Protein AF-A0A7L3WNB6-F1 (afdb_monomer)

InterPro domains:
  IPR000195 Rab-GAP-TBC domain [PF00566] (134-251)
  IPR000195 Rab-GAP-TBC domain [PS50086] (17-238)
  IPR000195 Rab-GAP-TBC domain [SM00164] (14-262)
  IPR035969 Rab-GAP-TBC domain superfamily [SSF47923] (11-90)
  IPR035969 Rab-GAP-TBC domain superfamily [SSF47923] (175-239)
  IPR042507 TBC1 domain family member 19 [PTHR16110] (1-270)

Foldseek 3Di:
DLVVLDLLVLLQVLQQHDDLVCLLSSLCSVLVHDPDPVLVVLLVVLVVCLVVDDDPLLVVQLVQCVVPQCPAPQQVVCSVLLSSQVSSLLQDLVLLVLVVVAPDHQDWDFDPPCPPPPVRTAGPSSNSDRDDRLNSLLLRLLVVNDVDSSSSNSSSSSCCSLALVQLPGDDPDCQHVVVLLVLLVVLCCVPPVVLCVQCVVQVQHLSVLLSVCLNSQNRVPDDSVVSSSSVSNCSSVVGSSSSSVVSNVLCVVLVVQSNPDRHNVSNNVSSD

Structure (mmCIF, N/CA/C/O backbone):
data_AF-A0A7L3WNB6-F1
#
_entry.id   AF-A0A7L3WNB6-F1
#
loop_
_atom_site.group_PDB
_atom_site.id
_atom_site.type_symbol
_atom_site.label_atom_id
_atom_site.label_alt_id
_atom_site.label_comp_id
_atom_site.label_asym_id
_atom_site.label_entity_id
_atom_site.label_seq_id
_atom_site.pdbx_PDB_ins_code
_atom_site.Cartn_x
_atom_site.Cartn_y
_atom_site.Cartn_z
_atom_site.occupancy
_atom_site.B_iso_or_equiv
_atom_site.auth_seq_id
_atom_site.auth_comp_id
_atom_site.auth_asym_id
_atom_site.auth_atom_id
_atom_site.pdbx_PDB_model_num
ATOM 1 N N . VAL A 1 1 ? -11.269 -25.429 3.568 1.00 83.38 1 VAL A N 1
ATOM 2 C CA . VAL A 1 1 ? -10.818 -24.028 3.795 1.00 83.38 1 VAL A CA 1
ATOM 3 C C . VAL A 1 1 ? -11.870 -23.191 4.519 1.00 83.38 1 VAL A C 1
ATOM 5 O O . VAL A 1 1 ? -11.864 -23.222 5.737 1.00 83.38 1 VAL A O 1
ATOM 8 N N . LEU A 1 2 ? -12.801 -22.495 3.841 1.00 85.50 2 LEU A N 1
ATOM 9 C CA . LEU A 1 2 ? -13.742 -21.579 4.522 1.00 85.50 2 LEU A CA 1
ATOM 10 C C . LEU A 1 2 ? -14.683 -22.297 5.506 1.00 85.50 2 LEU A C 1
ATOM 12 O O . LEU A 1 2 ? -14.874 -21.835 6.625 1.00 85.50 2 LEU A O 1
ATOM 16 N N . ALA A 1 3 ? -15.221 -23.457 5.118 1.00 84.25 3 ALA A N 1
ATOM 17 C CA . ALA A 1 3 ? -16.076 -24.264 5.996 1.00 84.25 3 ALA A CA 1
ATOM 18 C C . ALA A 1 3 ? -15.336 -24.795 7.240 1.00 84.25 3 ALA A C 1
ATOM 20 O O . ALA A 1 3 ? -15.950 -25.002 8.279 1.00 84.25 3 ALA A O 1
ATOM 21 N N . GLU A 1 4 ? -14.022 -24.990 7.135 1.00 87.25 4 GLU A N 1
ATOM 22 C CA . GLU A 1 4 ? -13.164 -25.509 8.209 1.00 87.25 4 GLU A CA 1
ATOM 23 C C . GLU A 1 4 ? -12.522 -24.384 9.037 1.00 87.25 4 GLU A C 1
ATOM 25 O O . GLU A 1 4 ? -11.823 -24.676 10.000 1.00 87.25 4 GLU A O 1
ATOM 30 N N . GLN A 1 5 ? -12.740 -23.112 8.666 1.00 90.06 5 GLN A N 1
ATOM 31 C CA . GLN A 1 5 ? -12.120 -21.933 9.290 1.00 90.06 5 GLN A CA 1
ATOM 32 C C . GLN A 1 5 ? -10.583 -22.028 9.382 1.00 90.06 5 GLN A C 1
ATOM 34 O O . GLN A 1 5 ? -9.958 -21.510 10.305 1.00 90.06 5 GLN A O 1
ATOM 39 N N . ASP A 1 6 ? -9.956 -22.681 8.401 1.00 93.44 6 ASP A N 1
ATOM 40 C CA . ASP A 1 6 ? -8.507 -22.880 8.376 1.00 93.44 6 ASP A CA 1
ATOM 41 C C . ASP A 1 6 ? -7.801 -21.705 7.678 1.00 93.44 6 ASP A C 1
ATOM 43 O O . ASP A 1 6 ? -7.732 -21.626 6.444 1.00 93.44 6 ASP A O 1
ATOM 47 N N . SER A 1 7 ? -7.271 -20.789 8.492 1.00 92.88 7 SER A N 1
ATOM 48 C CA . SER A 1 7 ? -6.529 -19.605 8.045 1.00 92.88 7 SER A CA 1
ATOM 49 C C . SER A 1 7 ? -5.225 -19.954 7.314 1.00 92.88 7 SER A C 1
ATOM 51 O O . SER A 1 7 ? -4.895 -19.335 6.298 1.00 92.88 7 SER A O 1
ATOM 53 N N . ALA A 1 8 ? -4.511 -21.001 7.742 1.00 93.25 8 ALA A N 1
ATOM 54 C CA . ALA A 1 8 ? -3.265 -21.414 7.099 1.00 93.25 8 ALA A CA 1
ATOM 55 C C . ALA A 1 8 ? -3.531 -22.005 5.707 1.00 93.25 8 ALA A C 1
ATOM 57 O O . ALA A 1 8 ? -2.842 -21.665 4.739 1.00 93.25 8 ALA A O 1
ATOM 58 N N . ALA A 1 9 ? -4.570 -22.834 5.577 1.00 93.88 9 ALA A N 1
ATOM 59 C CA . ALA A 1 9 ? -4.999 -23.349 4.281 1.00 93.88 9 ALA A CA 1
ATOM 60 C C . ALA A 1 9 ? -5.508 -22.228 3.361 1.00 93.88 9 ALA A C 1
ATOM 62 O O . ALA A 1 9 ? -5.208 -22.238 2.165 1.00 93.88 9 ALA A O 1
ATOM 63 N N . ALA A 1 10 ? -6.222 -21.233 3.902 1.00 94.56 10 ALA A N 1
ATOM 64 C CA . ALA A 1 10 ? -6.660 -20.062 3.141 1.00 94.56 10 ALA A CA 1
ATOM 65 C C . ALA A 1 10 ? -5.470 -19.267 2.594 1.00 94.56 10 ALA A C 1
ATOM 67 O O . ALA A 1 10 ? -5.452 -18.914 1.414 1.00 94.56 10 ALA A O 1
ATOM 68 N N . GLN A 1 11 ? -4.440 -19.063 3.416 1.00 95.69 11 GLN A N 1
ATOM 69 C CA . GLN A 1 11 ? -3.217 -18.387 3.004 1.00 95.69 11 GLN A CA 1
ATOM 70 C C . GLN A 1 11 ? -2.483 -19.146 1.886 1.00 95.69 11 GLN A C 1
ATOM 72 O O . GLN A 1 11 ? -2.034 -18.533 0.920 1.00 95.69 11 GLN A O 1
ATOM 77 N N . GLN A 1 12 ? -2.395 -20.478 1.958 1.00 95.25 12 GLN A N 1
ATOM 78 C CA . GLN A 1 12 ? -1.826 -21.272 0.860 1.00 95.25 12 GLN A CA 1
ATOM 79 C C . GLN A 1 12 ? -2.652 -21.154 -0.423 1.00 95.25 12 GLN A C 1
ATOM 81 O O . GLN A 1 12 ? -2.086 -21.015 -1.508 1.00 95.25 12 GLN A O 1
ATOM 86 N N . TYR A 1 13 ? -3.978 -21.177 -0.295 1.00 94.44 13 TYR A N 1
ATOM 87 C CA . TYR A 1 13 ? -4.902 -21.137 -1.422 1.00 94.44 13 TYR A CA 1
ATOM 88 C C . TYR A 1 13 ? -4.771 -19.844 -2.240 1.00 94.44 13 TYR A C 1
ATOM 90 O O . TYR A 1 13 ? -4.623 -19.900 -3.460 1.00 94.44 13 TYR A O 1
ATOM 98 N N . VAL A 1 14 ? -4.740 -18.676 -1.586 1.00 96.06 14 VAL A N 1
ATOM 99 C CA . VAL A 1 14 ? -4.727 -17.378 -2.292 1.00 96.06 14 VAL A CA 1
ATOM 100 C C . VAL A 1 14 ? -3.419 -17.079 -3.041 1.00 96.06 14 VAL A C 1
ATOM 102 O O . VAL A 1 14 ? -3.394 -16.180 -3.878 1.00 96.06 14 VAL A O 1
ATOM 105 N N . ARG A 1 15 ? -2.339 -17.851 -2.833 1.00 94.44 15 ARG A N 1
ATOM 106 C CA . ARG A 1 15 ? -1.058 -17.679 -3.560 1.00 94.44 15 ARG A CA 1
ATOM 107 C C . ARG A 1 15 ? -1.209 -17.774 -5.078 1.00 94.44 15 ARG A C 1
ATOM 109 O O . ARG A 1 15 ? -0.455 -17.136 -5.810 1.00 94.44 15 ARG A O 1
ATOM 116 N N . GLN A 1 16 ? -2.174 -18.562 -5.551 1.00 89.38 16 GLN A N 1
ATOM 117 C CA . GLN A 1 16 ? -2.457 -18.748 -6.978 1.00 89.38 16 GLN A CA 1
ATOM 118 C C . GLN A 1 16 ? -3.551 -17.795 -7.497 1.00 89.38 16 GLN A C 1
ATOM 120 O O . GLN A 1 16 ? -3.936 -17.872 -8.662 1.00 89.38 16 GLN A O 1
ATOM 125 N N . GLY A 1 17 ? -4.008 -16.860 -6.658 1.00 87.31 17 GLY A N 1
ATOM 126 C CA . GLY A 1 17 ? -5.220 -16.073 -6.866 1.00 87.31 17 GLY A CA 1
ATOM 127 C C . GLY A 1 17 ? -6.458 -16.795 -6.333 1.00 87.31 17 GLY A C 1
ATOM 128 O O . GLY A 1 17 ? -6.444 -18.004 -6.104 1.00 87.31 17 GLY A O 1
ATOM 129 N N . CYS A 1 18 ? -7.540 -16.048 -6.119 1.00 90.00 18 CYS A N 1
ATOM 130 C CA . CYS A 1 18 ? -8.812 -16.619 -5.677 1.00 90.00 18 CYS A CA 1
ATOM 131 C C . CYS A 1 18 ? -10.014 -16.134 -6.510 1.00 90.00 18 CYS A C 1
ATOM 133 O O . CYS A 1 18 ? -9.952 -15.072 -7.144 1.00 90.00 18 CYS A O 1
ATOM 135 N N . PRO A 1 19 ? -11.126 -16.894 -6.536 1.00 92.00 19 PRO A N 1
ATOM 136 C CA . PRO A 1 19 ? -12.359 -16.446 -7.175 1.00 92.00 19 PRO A CA 1
ATOM 137 C C . PRO A 1 19 ? -12.898 -15.165 -6.531 1.00 92.00 19 PRO A C 1
ATOM 139 O O . PRO A 1 19 ? -12.927 -15.048 -5.306 1.00 92.00 19 PRO A O 1
ATOM 142 N N . THR A 1 20 ? -13.408 -14.236 -7.345 1.00 91.00 20 THR A N 1
ATOM 143 C CA . THR A 1 20 ? -13.901 -12.932 -6.867 1.00 91.00 20 THR A CA 1
ATOM 144 C C . THR A 1 20 ? -14.963 -13.045 -5.782 1.00 91.00 20 THR A C 1
ATOM 146 O O . THR A 1 20 ? -14.888 -12.326 -4.792 1.00 91.00 20 THR A O 1
ATOM 149 N N . ALA A 1 21 ? -15.888 -13.999 -5.913 1.00 92.69 21 ALA A N 1
ATOM 150 C CA . ALA A 1 21 ? -16.955 -14.210 -4.938 1.00 92.69 21 ALA A CA 1
ATOM 151 C C . ALA A 1 21 ? -16.459 -14.666 -3.552 1.00 92.69 21 ALA A C 1
ATOM 153 O O . ALA A 1 21 ? -17.170 -14.483 -2.574 1.00 92.69 21 ALA A O 1
ATOM 154 N N . LEU A 1 22 ? -15.263 -15.259 -3.459 1.00 94.62 22 LEU A N 1
ATOM 155 C CA . LEU A 1 22 ? -14.715 -15.801 -2.208 1.00 94.62 22 LEU A CA 1
ATOM 156 C C . LEU A 1 22 ? -13.612 -14.924 -1.608 1.00 94.62 22 LEU A C 1
ATOM 158 O O . LEU A 1 22 ? -13.182 -15.166 -0.481 1.00 94.62 22 LEU A O 1
ATOM 162 N N . ARG A 1 23 ? -13.131 -13.922 -2.354 1.00 96.56 23 ARG A N 1
ATOM 163 C CA . ARG A 1 23 ? -11.965 -13.115 -1.977 1.00 96.56 23 ARG A CA 1
ATOM 164 C C . ARG A 1 23 ? -12.143 -12.435 -0.625 1.00 96.56 23 ARG A C 1
ATOM 166 O O . ARG A 1 23 ? -11.268 -12.555 0.227 1.00 96.56 23 ARG A O 1
ATOM 173 N N . ALA A 1 24 ? -13.274 -11.760 -0.430 1.00 96.69 24 ALA A N 1
ATOM 174 C CA . ALA A 1 24 ? -13.553 -11.018 0.796 1.00 96.69 24 ALA A CA 1
ATOM 175 C C . ALA A 1 24 ? -13.525 -11.924 2.043 1.00 96.69 24 ALA A C 1
ATOM 177 O O . ALA A 1 24 ? -12.962 -11.561 3.074 1.00 96.69 24 ALA A O 1
ATOM 178 N N . ASP A 1 25 ? -14.076 -13.133 1.942 1.00 96.25 25 ASP A N 1
ATOM 179 C CA . ASP A 1 25 ? -14.120 -14.064 3.071 1.00 96.25 25 ASP A CA 1
ATOM 180 C C . ASP A 1 25 ? -12.766 -14.731 3.327 1.00 96.25 25 ASP A C 1
ATOM 182 O O . ASP A 1 25 ? -12.364 -14.889 4.478 1.00 96.25 25 ASP A O 1
ATOM 186 N N . LEU A 1 26 ? -12.018 -15.065 2.269 1.00 97.00 26 LEU A N 1
ATOM 187 C CA . LEU A 1 26 ? -10.664 -15.610 2.399 1.00 97.00 26 LEU A CA 1
ATOM 188 C C . LEU A 1 26 ? -9.709 -14.599 3.038 1.00 97.00 26 LEU A C 1
ATOM 190 O O . LEU A 1 26 ? -8.931 -14.964 3.913 1.00 97.00 26 LEU A O 1
ATOM 194 N N . TRP A 1 27 ? -9.773 -13.332 2.630 1.00 97.56 27 TRP A N 1
ATOM 195 C CA . TRP A 1 27 ? -8.938 -12.277 3.203 1.00 97.56 27 TRP A CA 1
ATOM 196 C C . TRP A 1 27 ? -9.289 -12.017 4.663 1.00 97.56 27 TRP A C 1
ATOM 198 O O . TRP A 1 27 ? -8.383 -11.946 5.490 1.00 97.56 27 TRP A O 1
ATOM 208 N N . ALA A 1 28 ? -10.581 -11.936 4.994 1.00 97.25 28 ALA A N 1
ATOM 209 C CA . ALA A 1 28 ? -11.021 -11.819 6.380 1.00 97.25 28 ALA A CA 1
ATOM 210 C C . ALA A 1 28 ? -10.497 -12.989 7.232 1.00 97.25 28 ALA A C 1
ATOM 212 O O . ALA A 1 28 ? -9.932 -12.757 8.297 1.00 97.25 28 ALA A O 1
ATOM 213 N N . LEU A 1 29 ? -10.577 -14.224 6.725 1.00 96.81 29 LEU A N 1
ATOM 214 C CA . LEU A 1 29 ? -10.063 -15.410 7.413 1.00 96.81 29 LEU A CA 1
ATOM 215 C C . LEU A 1 29 ? -8.533 -15.375 7.606 1.00 96.81 29 LEU A C 1
ATOM 217 O O . LEU A 1 29 ? -8.046 -15.663 8.697 1.00 96.81 29 LEU A O 1
ATOM 221 N N . ILE A 1 30 ? -7.762 -14.983 6.585 1.00 97.44 30 ILE A N 1
ATOM 222 C CA . ILE A 1 30 ? -6.290 -14.851 6.676 1.00 97.44 30 ILE A CA 1
ATOM 223 C C . ILE A 1 30 ? -5.894 -13.759 7.679 1.00 97.44 30 ILE A C 1
ATOM 225 O O . ILE A 1 30 ? -4.922 -13.890 8.427 1.00 97.44 30 ILE A O 1
ATOM 229 N N . LEU A 1 31 ? -6.650 -12.664 7.702 1.00 96.81 31 LEU A N 1
ATOM 230 C CA . LEU A 1 31 ? -6.413 -11.543 8.602 1.00 96.81 31 LEU A CA 1
ATOM 231 C C . LEU A 1 31 ? -6.980 -11.779 10.010 1.00 96.81 31 LEU A C 1
ATOM 233 O O . LEU A 1 31 ? -6.734 -10.957 10.887 1.00 96.81 31 LEU A O 1
ATOM 237 N N . ASN A 1 32 ? -7.641 -12.915 10.262 1.00 95.31 32 ASN A N 1
ATOM 238 C CA . ASN A 1 32 ? -8.338 -13.227 11.516 1.00 95.31 32 ASN A CA 1
ATOM 239 C C . ASN A 1 32 ? -9.385 -12.169 11.895 1.00 95.31 32 ASN A C 1
ATOM 241 O O . ASN A 1 32 ? -9.538 -11.815 13.060 1.00 95.31 32 ASN A O 1
ATOM 245 N N . ILE A 1 33 ? -10.096 -11.656 10.895 1.00 94.50 33 ILE A N 1
ATOM 246 C CA . ILE A 1 33 ? -11.176 -10.695 11.070 1.00 94.50 33 ILE A CA 1
ATOM 247 C C . ILE A 1 33 ? -12.498 -11.442 11.044 1.00 94.50 33 ILE A C 1
ATOM 249 O O . ILE A 1 33 ? -12.871 -12.075 10.054 1.00 94.50 33 ILE A O 1
ATOM 253 N N . SER A 1 34 ? -13.237 -11.303 12.133 1.00 83.25 34 SER A N 1
ATOM 254 C CA . SER A 1 34 ? -14.619 -11.746 12.242 1.00 83.25 34 SER A CA 1
ATOM 255 C C . SER A 1 34 ? -15.486 -10.545 12.578 1.00 83.25 34 SER A C 1
ATOM 257 O O . SER A 1 34 ? -15.039 -9.646 13.270 1.00 83.25 34 SER A O 1
ATOM 259 N N . ASN A 1 35 ? -16.718 -10.498 12.077 1.00 80.75 35 ASN A N 1
ATOM 260 C CA . ASN A 1 35 ? -17.589 -9.338 12.269 1.00 80.75 35 ASN A CA 1
ATOM 261 C C . ASN A 1 35 ? -18.298 -9.418 13.635 1.00 80.75 35 ASN A C 1
ATOM 263 O O . ASN A 1 35 ? -19.523 -9.541 13.689 1.00 80.75 35 ASN A O 1
ATOM 267 N N . GLN A 1 36 ? -17.523 -9.462 14.724 1.00 91.25 36 GLN A N 1
ATOM 268 C CA . GLN A 1 36 ? -18.070 -9.637 16.069 1.00 91.25 36 GLN A CA 1
ATOM 269 C C . GLN A 1 36 ? -18.728 -8.345 16.569 1.00 91.25 36 GLN A C 1
ATOM 271 O O . GLN A 1 36 ? -18.361 -7.248 16.131 1.00 91.25 36 GLN A O 1
ATOM 276 N N . PRO A 1 37 ? -19.693 -8.438 17.502 1.00 93.69 37 PRO A N 1
ATOM 277 C CA . PRO A 1 37 ? -20.333 -7.262 18.085 1.00 93.69 37 PRO A CA 1
ATOM 278 C C . PRO A 1 37 ? -19.339 -6.285 18.726 1.00 93.69 37 PRO A C 1
ATOM 280 O O . PRO A 1 37 ? -19.529 -5.074 18.631 1.00 93.69 37 PRO A O 1
ATOM 283 N N . GLU A 1 38 ? -18.270 -6.791 19.345 1.00 94.12 38 GLU A N 1
ATOM 284 C CA . GLU A 1 38 ? -17.232 -5.978 19.982 1.00 94.12 38 GLU A CA 1
ATOM 285 C C . GLU A 1 38 ? -16.493 -5.101 18.966 1.00 94.12 38 GLU A C 1
ATOM 287 O O . GLU A 1 38 ? -16.267 -3.920 19.230 1.00 94.12 38 GLU A O 1
ATOM 292 N N . ASP A 1 39 ? -16.180 -5.639 17.785 1.00 92.69 39 ASP A N 1
ATOM 293 C CA . ASP A 1 39 ? -15.489 -4.898 16.727 1.00 92.69 39 ASP A CA 1
ATOM 294 C C . ASP A 1 39 ? -16.373 -3.788 16.139 1.00 92.69 39 ASP A C 1
ATOM 296 O O . ASP A 1 39 ? -15.896 -2.693 15.828 1.00 92.69 39 ASP A O 1
ATOM 300 N N . ILE A 1 40 ? -17.681 -4.045 16.025 1.00 95.69 40 ILE A N 1
ATOM 301 C CA . ILE A 1 40 ? -18.662 -3.045 15.583 1.00 95.69 40 ILE A CA 1
ATOM 302 C C . ILE A 1 40 ? -18.771 -1.923 16.619 1.00 95.69 40 ILE A C 1
ATOM 304 O O . ILE A 1 40 ? -18.712 -0.749 16.258 1.00 95.69 40 ILE A O 1
ATOM 308 N N . LEU A 1 41 ? -18.882 -2.266 17.906 1.00 96.94 41 LEU A N 1
ATOM 309 C CA . LEU A 1 41 ? -18.928 -1.282 18.992 1.00 96.94 41 LEU A CA 1
ATOM 310 C C . LEU A 1 41 ? -17.651 -0.440 19.049 1.00 96.94 41 LEU A C 1
ATOM 312 O O . LEU A 1 41 ? -17.722 0.776 19.231 1.00 96.94 41 LEU A O 1
ATOM 316 N N . TYR A 1 42 ? -16.493 -1.071 18.852 1.00 97.25 42 TYR A N 1
ATOM 317 C CA . TYR A 1 42 ? -15.214 -0.376 18.794 1.00 97.25 42 TYR A CA 1
ATOM 318 C C . TYR A 1 42 ? -15.163 0.623 17.630 1.00 97.25 42 TYR A C 1
ATOM 320 O O . TYR A 1 42 ? -14.788 1.783 17.816 1.00 97.25 42 TYR A O 1
ATOM 328 N N . TYR A 1 43 ? -15.612 0.214 16.440 1.00 97.81 43 TYR A N 1
ATOM 329 C CA . TYR A 1 43 ? -15.715 1.107 15.287 1.00 97.81 43 TYR A CA 1
ATOM 330 C C . TYR A 1 43 ? -16.667 2.290 15.542 1.00 97.81 43 TYR A C 1
ATOM 332 O O . TYR A 1 43 ? -16.317 3.437 15.257 1.00 97.81 43 TYR A O 1
ATOM 340 N N . GLU A 1 44 ? -17.840 2.049 16.134 1.00 98.00 44 GLU A N 1
ATOM 341 C CA . GLU A 1 44 ? -18.786 3.120 16.479 1.00 98.00 44 GLU A CA 1
ATOM 342 C C . GLU A 1 44 ? -18.206 4.097 17.515 1.00 98.00 44 GLU A C 1
ATOM 344 O O . GLU A 1 44 ? -18.424 5.308 17.421 1.00 98.00 44 GLU A O 1
ATOM 349 N N . GLN A 1 45 ? -17.390 3.615 18.458 1.00 98.19 45 GLN A N 1
ATOM 350 C CA . GLN A 1 45 ? -16.656 4.485 19.378 1.00 98.19 45 GLN A CA 1
ATOM 351 C C . GLN A 1 45 ? -15.658 5.386 18.632 1.00 98.19 45 GLN A C 1
ATOM 353 O O . GLN A 1 45 ? -15.608 6.591 18.893 1.00 98.19 45 GLN A O 1
ATOM 358 N N . LEU A 1 46 ? -14.888 4.843 17.681 1.00 98.25 46 LEU A N 1
ATOM 359 C CA . LEU A 1 46 ? -13.973 5.639 16.851 1.00 98.25 46 LEU A CA 1
ATOM 360 C C . LEU A 1 46 ? -14.730 6.700 16.050 1.00 98.25 46 LEU A C 1
ATOM 362 O O . LEU A 1 46 ? -14.322 7.861 16.026 1.00 98.25 46 LEU A O 1
ATOM 366 N N . LYS A 1 47 ? -15.864 6.330 15.457 1.00 98.06 47 LYS A N 1
ATOM 367 C CA . LYS A 1 47 ? -16.733 7.249 14.718 1.00 98.06 47 LYS A CA 1
ATOM 368 C C . LYS A 1 47 ? -17.284 8.361 15.612 1.00 98.06 47 LYS A C 1
ATOM 370 O O . LYS A 1 47 ? -17.249 9.528 15.226 1.00 98.06 47 LYS A O 1
ATOM 375 N N . SER A 1 48 ? -17.713 8.034 16.832 1.00 98.12 48 SER A N 1
ATOM 376 C CA . SER A 1 48 ? -18.100 9.038 17.830 1.00 98.12 48 SER A CA 1
ATOM 377 C C . SER A 1 48 ? -16.942 9.992 18.142 1.00 98.12 48 SER A C 1
ATOM 379 O O . SER A 1 48 ? -17.149 11.203 18.219 1.00 98.12 48 SER A O 1
ATOM 381 N N . ASN A 1 49 ? -15.712 9.482 18.259 1.00 97.38 49 ASN A N 1
ATOM 382 C CA . ASN A 1 49 ? -14.533 10.316 18.498 1.00 97.38 49 ASN A CA 1
ATOM 383 C C . ASN A 1 49 ? -14.232 11.259 17.326 1.00 97.38 49 ASN A C 1
ATOM 385 O O . ASN A 1 49 ? -13.844 12.398 17.576 1.00 97.38 49 ASN A O 1
ATOM 389 N N . VAL A 1 50 ? -14.429 10.816 16.078 1.00 97.62 50 VAL A N 1
ATOM 390 C CA . VAL A 1 50 ? -14.314 11.666 14.876 1.00 97.62 50 VAL A CA 1
ATOM 391 C C . VAL A 1 50 ? -15.308 12.826 14.937 1.00 97.62 50 VAL A C 1
ATOM 393 O O . VAL A 1 50 ? -14.927 13.965 14.695 1.00 97.62 50 VAL A O 1
ATOM 396 N N . ILE A 1 51 ? -16.566 12.557 15.298 1.00 96.75 51 ILE A N 1
ATOM 397 C CA . ILE A 1 51 ? -17.621 13.583 15.370 1.00 96.75 51 ILE A CA 1
ATOM 398 C C . ILE A 1 51 ? -17.349 14.588 16.498 1.00 96.75 51 ILE A C 1
ATOM 400 O O . ILE A 1 51 ? -17.614 15.778 16.351 1.00 96.75 51 ILE A O 1
ATOM 404 N N . GLN A 1 52 ? -16.842 14.111 17.636 1.00 96.12 52 GLN A N 1
ATOM 405 C CA . GLN A 1 52 ? -16.613 14.939 18.821 1.00 96.12 52 GLN A CA 1
ATOM 406 C C . GLN A 1 52 ? -15.320 15.763 18.753 1.00 96.12 52 GLN A C 1
ATOM 408 O O . GLN A 1 52 ? -15.242 16.811 19.395 1.00 96.12 52 GLN A O 1
ATOM 413 N N . HIS A 1 53 ? -14.310 15.299 18.011 1.00 93.38 53 HIS A N 1
ATOM 414 C CA . HIS A 1 53 ? -12.974 15.893 18.006 1.00 93.38 53 HIS A CA 1
ATOM 415 C C . HIS A 1 53 ? -12.457 16.115 16.581 1.00 93.38 53 HIS A C 1
ATOM 417 O O . HIS A 1 53 ? -12.061 15.171 15.887 1.00 93.38 53 HIS A O 1
ATOM 423 N N . ASP A 1 54 ? -12.381 17.389 16.200 1.00 92.75 54 ASP A N 1
ATOM 424 C CA . ASP A 1 54 ? -11.723 17.835 14.974 1.00 92.75 54 ASP A CA 1
ATOM 425 C C . ASP A 1 54 ? -10.197 17.823 15.154 1.00 92.75 54 ASP A C 1
ATOM 427 O O . ASP A 1 54 ? -9.658 18.370 16.126 1.00 92.75 54 ASP A O 1
ATOM 431 N N . LEU A 1 55 ? -9.492 17.172 14.230 1.00 94.19 55 LEU A N 1
ATOM 432 C CA . LEU A 1 55 ? -8.038 17.058 14.243 1.00 94.19 55 LEU A CA 1
ATOM 433 C C . LEU A 1 55 ? -7.463 17.648 12.953 1.00 94.19 55 LEU A C 1
ATOM 435 O O . LEU A 1 55 ? -7.968 17.405 11.865 1.00 94.19 55 LEU A O 1
ATOM 439 N N . LEU A 1 56 ? -6.308 18.322 13.034 1.00 93.12 56 LEU A N 1
ATOM 440 C CA . LEU A 1 56 ? -5.595 18.827 11.848 1.00 93.12 56 LEU A CA 1
ATOM 441 C C . LEU A 1 56 ? -5.365 17.743 10.776 1.00 93.12 56 LEU A C 1
ATOM 443 O O . LEU A 1 56 ? -5.401 18.033 9.580 1.00 93.12 56 LEU A O 1
ATOM 447 N N . VAL A 1 57 ? -5.149 16.493 11.198 1.00 95.88 57 VAL A N 1
ATOM 448 C CA . VAL A 1 57 ? -4.991 15.353 10.287 1.00 95.88 57 VAL A CA 1
ATOM 449 C C . VAL A 1 57 ? -6.215 15.117 9.393 1.00 95.88 57 VAL A C 1
ATOM 451 O O . VAL A 1 57 ? -6.056 14.635 8.274 1.00 95.88 57 VAL A O 1
ATOM 454 N N . ASP A 1 58 ? -7.412 15.520 9.814 1.00 97.50 58 ASP A N 1
ATOM 455 C CA . ASP A 1 58 ? -8.637 15.364 9.024 1.00 97.50 58 ASP A CA 1
ATOM 456 C C . ASP A 1 58 ? -8.561 16.184 7.748 1.00 97.50 58 ASP A C 1
ATOM 458 O O . ASP A 1 58 ? -8.857 15.684 6.669 1.00 97.50 58 ASP A O 1
ATOM 462 N N . SER A 1 59 ? -8.050 17.413 7.843 1.00 97.12 59 SER A N 1
ATOM 463 C CA . SER A 1 59 ? -7.813 18.267 6.677 1.00 97.12 59 SER A CA 1
ATOM 464 C C . SER A 1 59 ? -6.828 17.634 5.689 1.00 97.12 59 SER A C 1
ATOM 466 O O . SER A 1 59 ? -6.987 17.789 4.476 1.00 97.12 59 SER A O 1
ATOM 468 N N . LEU A 1 60 ? -5.826 16.897 6.183 1.00 97.31 60 LEU A N 1
ATOM 469 C CA . LEU A 1 60 ? -4.895 16.157 5.327 1.00 97.31 60 LEU A CA 1
ATOM 470 C C . LEU A 1 60 ? -5.590 14.977 4.639 1.00 97.31 60 LEU A C 1
ATOM 472 O O . LEU A 1 60 ? -5.380 14.779 3.446 1.00 97.31 60 LEU A O 1
ATOM 476 N N . ILE A 1 61 ? -6.445 14.244 5.357 1.00 98.06 61 ILE A N 1
ATOM 477 C CA . ILE A 1 61 ? -7.232 13.125 4.816 1.00 98.06 61 ILE A CA 1
ATOM 478 C C . ILE A 1 61 ? -8.231 13.623 3.764 1.00 98.06 61 ILE A C 1
ATOM 480 O O . ILE A 1 61 ? -8.258 13.089 2.657 1.00 98.06 61 ILE A O 1
ATOM 484 N N . TYR A 1 62 ? -9.002 14.675 4.062 1.00 97.62 62 TYR A N 1
ATOM 485 C CA . TYR A 1 62 ? -9.942 15.283 3.117 1.00 97.62 62 TYR A CA 1
ATOM 486 C C . TYR A 1 62 ? -9.241 15.695 1.827 1.00 97.62 62 TYR A C 1
ATOM 488 O O . TYR A 1 62 ? -9.693 15.351 0.732 1.00 97.62 62 TYR A O 1
ATOM 496 N N . LYS A 1 63 ? -8.103 16.385 1.958 1.00 97.12 63 LYS A N 1
ATOM 497 C CA . LYS A 1 63 ? -7.294 16.807 0.818 1.00 97.12 63 LYS A CA 1
ATOM 498 C C . LYS A 1 63 ? -6.738 15.617 0.039 1.00 97.12 63 LYS A C 1
ATOM 500 O O . LYS A 1 63 ? -6.747 15.663 -1.187 1.00 97.12 63 LYS A O 1
ATOM 505 N N . ASP A 1 64 ? -6.256 14.577 0.716 1.00 97.19 64 ASP A N 1
ATOM 506 C CA . ASP A 1 64 ? -5.711 13.397 0.046 1.00 97.19 64 ASP A CA 1
ATOM 507 C C . ASP A 1 64 ? -6.766 12.684 -0.800 1.00 97.19 64 ASP A C 1
ATOM 509 O O . ASP A 1 64 ? -6.549 12.492 -1.995 1.00 97.19 64 ASP A O 1
ATOM 513 N N . VAL A 1 65 ? -7.927 12.373 -0.214 1.00 97.06 65 VAL A N 1
ATOM 514 C CA . VAL A 1 65 ? -9.036 11.704 -0.914 1.00 97.06 65 VAL A CA 1
ATOM 515 C C . VAL A 1 65 ? -9.461 12.508 -2.142 1.00 97.06 65 VAL A C 1
ATOM 517 O O . VAL A 1 65 ? -9.537 11.957 -3.240 1.00 97.06 65 VAL A O 1
ATOM 520 N N . LYS A 1 66 ? -9.628 13.830 -1.991 1.00 95.31 66 LYS A N 1
ATOM 521 C CA . LYS A 1 66 ? -10.015 14.718 -3.097 1.00 95.31 66 LYS A CA 1
ATOM 522 C C . LYS A 1 66 ? -8.986 14.789 -4.219 1.00 95.31 66 LYS A C 1
ATOM 524 O O . LYS A 1 66 ? -9.362 14.966 -5.370 1.00 95.31 66 LYS A O 1
ATOM 529 N N . LEU A 1 67 ? -7.696 14.700 -3.899 1.00 93.56 67 LEU A N 1
ATOM 530 C CA . LEU A 1 67 ? -6.624 14.765 -4.895 1.00 93.56 67 LEU A CA 1
ATOM 531 C C . LEU A 1 67 ? -6.322 13.416 -5.551 1.00 93.56 67 LEU A C 1
ATOM 533 O O . LEU A 1 67 ? -5.611 13.397 -6.553 1.00 93.56 67 LEU A O 1
ATOM 537 N N . THR A 1 68 ? -6.810 12.314 -4.985 1.00 92.19 68 THR A N 1
ATOM 538 C CA . THR A 1 68 ? -6.480 10.957 -5.430 1.00 92.19 68 THR A CA 1
ATOM 539 C C . THR A 1 68 ? -7.739 10.208 -5.837 1.00 92.19 68 THR A C 1
ATOM 541 O O . THR A 1 68 ? -8.148 10.341 -6.983 1.00 92.19 68 THR A O 1
ATOM 544 N N . ALA A 1 69 ? -8.380 9.482 -4.924 1.00 83.94 69 ALA A N 1
ATOM 545 C CA . ALA A 1 69 ? -9.515 8.620 -5.229 1.00 83.94 69 ALA A CA 1
ATOM 546 C C . ALA A 1 69 ? -10.686 9.353 -5.906 1.00 83.94 69 ALA A C 1
ATOM 548 O O . ALA A 1 69 ? -11.265 8.807 -6.837 1.00 83.94 69 ALA A O 1
ATOM 549 N N . SER A 1 70 ? -11.003 10.594 -5.514 1.00 83.06 70 SER A N 1
ATOM 550 C CA . SER A 1 70 ? -12.075 11.370 -6.166 1.00 83.06 70 SER A CA 1
ATOM 551 C C . SER A 1 70 ? -11.750 11.778 -7.613 1.00 83.06 70 SER A C 1
ATOM 553 O O . SER A 1 70 ? -12.666 12.112 -8.358 1.00 83.06 70 SER A O 1
ATOM 555 N N . ASN A 1 71 ? -10.473 11.763 -8.009 1.00 78.25 71 ASN A N 1
ATOM 556 C CA . ASN A 1 71 ? -10.008 12.064 -9.370 1.00 78.25 71 ASN A CA 1
ATOM 557 C C . ASN A 1 71 ? -9.627 10.798 -10.157 1.00 78.25 71 ASN A C 1
ATOM 559 O O . ASN A 1 71 ? -9.039 10.910 -11.231 1.00 78.25 71 ASN A O 1
ATOM 563 N N . ASP A 1 72 ? -9.894 9.613 -9.609 1.00 89.12 72 ASP A N 1
ATOM 564 C CA . ASP A 1 72 ? -9.588 8.329 -10.233 1.00 89.12 72 ASP A CA 1
ATOM 565 C C . ASP A 1 72 ? -10.846 7.748 -10.890 1.00 89.12 72 ASP A C 1
ATOM 567 O O . ASP A 1 72 ? -11.920 7.723 -10.282 1.00 89.12 72 ASP A O 1
ATOM 571 N N . ASP A 1 73 ? -10.703 7.253 -12.121 1.00 83.81 73 ASP A N 1
ATOM 572 C CA . ASP A 1 73 ? -11.814 6.744 -12.935 1.00 83.81 73 ASP A CA 1
ATOM 573 C C . ASP A 1 73 ? -12.553 5.560 -12.286 1.00 83.81 73 ASP A C 1
ATOM 575 O O . ASP A 1 73 ? -13.735 5.341 -12.561 1.00 83.81 73 ASP A O 1
ATOM 579 N N . TYR A 1 74 ? -11.884 4.801 -11.411 1.00 85.75 74 TYR A N 1
ATOM 580 C CA . TYR A 1 74 ? -12.458 3.637 -10.737 1.00 85.75 74 TYR A CA 1
ATOM 581 C C . TYR A 1 74 ? -12.922 3.941 -9.313 1.00 85.75 74 TYR A C 1
ATOM 583 O O . TYR A 1 74 ? -13.891 3.339 -8.846 1.00 85.75 74 TYR A O 1
ATOM 591 N N . TYR A 1 75 ? -12.239 4.843 -8.602 1.00 91.31 75 TYR A N 1
ATOM 592 C CA . TYR A 1 75 ? -12.448 5.025 -7.161 1.00 91.31 75 TYR A CA 1
ATOM 593 C C . TYR A 1 75 ? -13.321 6.222 -6.771 1.00 91.31 75 TYR A C 1
ATOM 595 O O . TYR A 1 75 ? -13.678 6.329 -5.594 1.00 91.31 75 TYR A O 1
ATOM 603 N N . PHE A 1 76 ? -13.718 7.085 -7.714 1.00 90.06 76 PHE A N 1
ATOM 604 C CA . PHE A 1 76 ? -14.460 8.318 -7.406 1.00 90.06 76 PHE A CA 1
ATOM 605 C C . PHE A 1 76 ? -15.765 8.098 -6.620 1.00 90.06 76 PHE A C 1
ATOM 607 O O . PHE A 1 76 ? -16.205 8.977 -5.883 1.00 90.06 76 PHE A O 1
ATOM 614 N N . VAL A 1 77 ? -16.375 6.914 -6.738 1.00 93.56 77 VAL A N 1
ATOM 615 C CA . VAL A 1 77 ? -17.623 6.542 -6.049 1.00 93.56 77 VAL A CA 1
ATOM 616 C C . VAL A 1 77 ? -17.450 6.223 -4.559 1.00 93.56 77 VAL A C 1
ATOM 618 O O . VAL A 1 77 ? -18.442 6.139 -3.840 1.00 93.56 77 VAL A O 1
ATOM 621 N N . PHE A 1 78 ? -16.218 6.026 -4.076 1.00 96.19 78 PHE A N 1
ATOM 622 C CA . PHE A 1 78 ? -15.953 5.546 -2.712 1.00 96.19 78 PHE A CA 1
ATOM 623 C C . PHE A 1 78 ? -15.574 6.639 -1.718 1.00 96.19 78 PHE A C 1
ATOM 625 O O . PHE A 1 78 ? -15.160 6.326 -0.603 1.00 96.19 78 PHE A O 1
ATOM 632 N N . GLU A 1 79 ? -15.721 7.910 -2.083 1.00 95.81 79 GLU A N 1
ATOM 633 C CA . GLU A 1 79 ? -15.327 9.045 -1.244 1.00 95.81 79 GLU A CA 1
ATOM 634 C C . GLU A 1 79 ? -15.836 8.926 0.208 1.00 95.81 79 GLU A C 1
ATOM 636 O O . GLU A 1 79 ? -15.044 8.992 1.152 1.00 95.81 79 GLU A O 1
ATOM 641 N N . ASP A 1 80 ? -17.127 8.636 0.393 1.00 96.25 80 ASP A N 1
ATOM 642 C CA . ASP A 1 80 ? -17.735 8.503 1.722 1.00 96.25 80 ASP A CA 1
ATOM 643 C C . ASP A 1 80 ? -17.170 7.322 2.525 1.00 96.25 80 ASP A C 1
ATOM 645 O O . ASP A 1 80 ? -17.009 7.414 3.745 1.00 96.25 80 ASP A O 1
ATOM 649 N N . TYR A 1 81 ? -16.842 6.209 1.860 1.00 97.81 81 TYR A N 1
ATOM 650 C CA . TYR A 1 81 ? -16.218 5.048 2.502 1.00 97.81 81 TYR A CA 1
ATOM 651 C C . TYR A 1 81 ? -14.796 5.368 2.959 1.00 97.81 81 TYR A C 1
ATOM 653 O O . TYR A 1 81 ? -14.397 4.995 4.064 1.00 97.81 81 TYR A O 1
ATOM 661 N N . LEU A 1 82 ? -14.039 6.099 2.139 1.00 98.12 82 LEU A N 1
ATOM 662 C CA . LEU A 1 82 ? -12.677 6.506 2.469 1.00 98.12 82 LEU A CA 1
ATOM 663 C C . LEU A 1 82 ? -12.655 7.388 3.717 1.00 98.12 82 LEU A C 1
ATOM 665 O O . LEU A 1 82 ? -11.834 7.154 4.602 1.00 98.12 82 LEU A O 1
ATOM 669 N N . TYR A 1 83 ? -13.581 8.341 3.848 1.00 98.12 83 TYR A N 1
ATOM 670 C CA . TYR A 1 83 ? -13.688 9.154 5.063 1.00 98.12 83 TYR A CA 1
ATOM 671 C C . TYR A 1 83 ? -14.078 8.329 6.287 1.00 98.12 83 TYR A C 1
ATOM 673 O O . TYR A 1 83 ? -13.432 8.444 7.330 1.00 98.12 83 TYR A O 1
ATOM 681 N N . GLN A 1 84 ? -15.065 7.444 6.150 1.00 97.94 84 GLN A N 1
ATOM 682 C CA . GLN A 1 84 ? -15.519 6.566 7.233 1.00 97.94 84 GLN A CA 1
ATOM 683 C C . GLN A 1 84 ? -14.429 5.624 7.765 1.00 97.94 84 GLN A C 1
ATOM 685 O O . GLN A 1 84 ? -14.488 5.222 8.929 1.00 97.94 84 GLN A O 1
ATOM 690 N N . VAL A 1 85 ? -13.437 5.281 6.942 1.00 98.56 85 VAL A N 1
ATOM 691 C CA . VAL A 1 85 ? -12.310 4.420 7.325 1.00 98.56 85 VAL A CA 1
ATOM 692 C C . VAL A 1 85 ? -11.122 5.239 7.815 1.00 98.56 85 VAL A C 1
ATOM 694 O O . VAL A 1 85 ? -10.627 5.003 8.914 1.00 98.56 85 VAL A O 1
ATOM 697 N N . LEU A 1 86 ? -10.654 6.205 7.022 1.00 98.56 86 LEU A N 1
ATOM 698 C CA . LEU A 1 86 ? -9.398 6.917 7.274 1.00 98.56 86 LEU A CA 1
ATOM 699 C C . LEU A 1 86 ? -9.488 7.859 8.475 1.00 98.56 86 LEU A C 1
ATOM 701 O O . LEU A 1 86 ? -8.521 7.977 9.230 1.00 98.56 86 LEU A O 1
ATOM 705 N N . LEU A 1 87 ? -10.641 8.508 8.680 1.00 98.50 87 LEU A N 1
ATOM 706 C CA . LEU A 1 87 ? -10.844 9.355 9.853 1.00 98.50 87 LEU A CA 1
ATOM 707 C C . LEU A 1 87 ? -10.871 8.505 11.122 1.00 98.50 87 LEU A C 1
ATOM 709 O O . LEU A 1 87 ? -10.183 8.844 12.077 1.00 98.50 87 LEU A O 1
ATOM 713 N N . CYS A 1 88 ? -11.584 7.376 11.125 1.00 98.50 88 CYS A N 1
ATOM 714 C CA . CYS A 1 88 ? -11.585 6.446 12.258 1.00 98.50 88 CYS A CA 1
ATOM 715 C C . CYS A 1 88 ? -10.183 5.881 12.519 1.00 98.50 88 CYS A C 1
ATOM 717 O O . CYS A 1 88 ? -9.732 5.861 13.664 1.00 98.50 88 CYS A O 1
ATOM 719 N N . PHE A 1 89 ? -9.453 5.526 11.458 1.00 98.62 89 PHE A N 1
ATOM 720 C CA . PHE A 1 89 ? -8.080 5.038 11.547 1.00 98.62 89 PHE A CA 1
ATOM 721 C C . PHE A 1 89 ? -7.148 6.034 12.231 1.00 98.62 89 PHE A C 1
ATOM 723 O O . PHE A 1 89 ? -6.304 5.612 13.012 1.00 98.62 89 PHE A O 1
ATOM 730 N N . SER A 1 90 ? -7.304 7.344 12.003 1.00 98.19 90 SER A N 1
ATOM 731 C CA . SER A 1 90 ? -6.463 8.348 12.668 1.00 98.19 90 SER A CA 1
ATOM 732 C C . SER A 1 90 ? -6.692 8.440 14.182 1.00 98.19 90 SER A C 1
ATOM 734 O O . SER A 1 90 ? -5.799 8.899 14.896 1.00 98.19 90 SER A O 1
ATOM 736 N N . ARG A 1 91 ? -7.843 7.969 14.687 1.00 97.69 91 ARG A N 1
ATOM 737 C CA . ARG A 1 91 ? -8.196 7.954 16.121 1.00 97.69 91 ARG A CA 1
ATOM 738 C C . ARG A 1 91 ? -7.823 6.658 16.831 1.00 97.69 91 ARG A C 1
ATOM 740 O O . ARG A 1 91 ? -7.796 6.648 18.059 1.00 97.69 91 ARG A O 1
ATOM 747 N N . ASP A 1 92 ? -7.566 5.585 16.094 1.00 98.06 92 ASP A N 1
ATOM 748 C CA . ASP A 1 92 ? -7.346 4.265 16.674 1.00 98.06 92 ASP A CA 1
ATOM 749 C C . ASP A 1 92 ? -5.945 4.151 17.292 1.00 98.06 92 ASP A C 1
ATOM 751 O O . ASP A 1 92 ? -4.936 4.015 16.602 1.00 98.06 92 ASP A O 1
ATOM 755 N N . THR A 1 93 ? -5.887 4.174 18.622 1.00 97.00 93 THR A N 1
ATOM 756 C CA . THR A 1 93 ? -4.644 4.023 19.386 1.00 97.00 93 THR A CA 1
ATOM 757 C C . THR A 1 93 ? -4.107 2.592 19.406 1.00 97.00 93 THR A C 1
ATOM 759 O O . THR A 1 93 ? -2.922 2.418 19.681 1.00 97.00 93 THR A O 1
ATOM 762 N N . SER A 1 94 ? -4.910 1.568 19.087 1.00 96.19 94 SER A N 1
ATOM 763 C CA . SER A 1 94 ? -4.430 0.180 18.967 1.00 96.19 94 SER A CA 1
ATOM 764 C C . SER A 1 94 ? -3.417 0.033 17.831 1.00 96.19 94 SER A C 1
ATOM 766 O O . SER A 1 94 ? -2.473 -0.746 17.934 1.00 96.19 94 SER A O 1
ATOM 768 N N . VAL A 1 95 ? -3.517 0.882 16.801 1.00 97.44 95 VAL A N 1
ATOM 769 C CA . VAL A 1 95 ? -2.534 0.951 15.711 1.00 97.44 95 VAL A CA 1
ATOM 770 C C . VAL A 1 95 ? -1.130 1.239 16.240 1.00 97.44 95 VAL A C 1
ATOM 772 O O . VAL A 1 95 ? -0.170 0.772 15.637 1.00 97.44 95 VAL A O 1
ATOM 775 N N . LEU A 1 96 ? -0.964 1.935 17.372 1.00 96.44 96 LEU A N 1
ATOM 776 C CA . LEU A 1 96 ? 0.360 2.235 17.933 1.00 96.44 96 LEU A CA 1
ATOM 777 C C . LEU A 1 96 ? 1.188 0.976 18.230 1.00 96.44 96 LEU A C 1
ATOM 779 O O . LEU A 1 96 ? 2.417 1.045 18.221 1.00 96.44 96 LEU A O 1
ATOM 783 N N . GLU A 1 97 ? 0.542 -0.171 18.454 1.00 94.69 97 GLU A N 1
ATOM 784 C CA . GLU A 1 97 ? 1.218 -1.440 18.725 1.00 94.69 97 GLU A CA 1
ATOM 785 C C . GLU A 1 97 ? 2.190 -1.832 17.604 1.00 94.69 97 GLU A C 1
ATOM 787 O O . GLU A 1 97 ? 3.252 -2.390 17.888 1.00 94.69 97 GLU A O 1
ATOM 792 N N . HIS A 1 98 ? 1.919 -1.463 16.344 1.00 93.56 98 HIS A N 1
ATOM 793 C CA . HIS A 1 98 ? 2.814 -1.809 15.235 1.00 93.56 98 HIS A CA 1
ATOM 794 C C . HIS A 1 98 ? 4.203 -1.165 15.338 1.00 93.56 98 HIS A C 1
ATOM 796 O O . HIS A 1 98 ? 5.175 -1.678 14.779 1.00 93.56 98 HIS A O 1
ATOM 802 N N . PHE A 1 99 ? 4.333 -0.068 16.092 1.00 93.62 99 PHE A N 1
ATOM 803 C CA . PHE A 1 99 ? 5.628 0.561 16.332 1.00 93.62 99 PHE A CA 1
ATOM 804 C C . PHE A 1 99 ? 6.556 -0.293 17.203 1.00 93.62 99 PHE A C 1
ATOM 806 O O . PHE A 1 99 ? 7.766 -0.105 17.144 1.00 93.62 99 PHE A O 1
ATOM 813 N N . THR A 1 100 ? 6.033 -1.269 17.954 1.00 90.75 100 THR A N 1
ATOM 814 C CA . THR A 1 100 ? 6.856 -2.185 18.770 1.00 90.75 100 THR A CA 1
ATOM 815 C C . THR A 1 100 ? 7.776 -3.072 17.927 1.00 90.75 100 THR A C 1
ATOM 817 O O . THR A 1 100 ? 8.851 -3.456 18.384 1.00 90.75 100 THR A O 1
ATOM 820 N N . TYR A 1 101 ? 7.382 -3.361 16.684 1.00 86.88 101 TYR A N 1
ATOM 821 C CA . TYR A 1 101 ? 8.147 -4.145 15.710 1.00 86.88 101 TYR A CA 1
ATOM 822 C C . TYR A 1 101 ? 8.477 -3.348 14.434 1.00 86.88 101 TYR A C 1
ATOM 824 O O . TYR A 1 101 ? 8.877 -3.922 13.414 1.00 86.88 101 TYR A O 1
ATOM 832 N N . SER A 1 102 ? 8.322 -2.023 14.484 1.00 86.62 102 SER A N 1
ATOM 833 C CA . SER A 1 102 ? 8.767 -1.085 13.452 1.00 86.62 102 SER A CA 1
ATOM 834 C C . SER A 1 102 ? 10.093 -0.442 13.857 1.00 86.62 102 SER A C 1
ATOM 836 O O . SER A 1 102 ? 10.424 -0.339 15.033 1.00 86.62 102 SER A O 1
ATOM 838 N N . SER A 1 103 ? 10.858 0.033 12.876 1.00 86.06 103 SER A N 1
ATOM 839 C CA . SER A 1 103 ? 12.034 0.878 13.132 1.00 86.06 103 SER A CA 1
ATOM 840 C C . SER A 1 103 ? 11.673 2.359 13.311 1.00 86.06 103 SER A C 1
ATOM 842 O O . SER A 1 103 ? 12.534 3.158 13.672 1.00 86.06 103 SER A O 1
ATOM 844 N N . ALA A 1 104 ? 10.423 2.739 13.029 1.00 89.56 104 ALA A N 1
ATOM 845 C CA . ALA A 1 104 ? 9.926 4.097 13.212 1.00 89.56 104 ALA A CA 1
ATOM 846 C C . ALA A 1 104 ? 9.467 4.336 14.658 1.00 89.56 104 ALA A C 1
ATOM 848 O O . ALA A 1 104 ? 9.107 3.403 15.371 1.00 89.56 104 ALA A O 1
ATOM 849 N N . THR A 1 105 ? 9.426 5.600 15.070 1.00 90.06 105 THR A N 1
ATOM 850 C CA . THR A 1 105 ? 8.806 6.022 16.328 1.00 90.06 105 THR A CA 1
ATOM 851 C C . THR A 1 105 ? 7.550 6.842 16.040 1.00 90.06 105 THR A C 1
ATOM 853 O O . THR A 1 105 ? 7.553 7.652 15.107 1.00 90.06 105 THR A O 1
ATOM 856 N N . PRO A 1 106 ? 6.467 6.655 16.816 1.00 92.56 106 PRO A N 1
ATOM 857 C CA . PRO A 1 106 ? 5.255 7.429 16.620 1.00 92.56 106 PRO A CA 1
ATOM 858 C C . PRO A 1 106 ? 5.520 8.919 16.911 1.00 92.56 106 PRO A C 1
ATOM 860 O O . PRO A 1 106 ? 6.141 9.251 17.929 1.00 92.56 106 PRO A O 1
ATOM 863 N N . PRO A 1 107 ? 5.048 9.828 16.043 1.00 91.69 107 PRO A N 1
ATOM 864 C CA . PRO A 1 107 ? 5.170 11.262 16.236 1.00 91.69 107 PRO A CA 1
ATOM 865 C C . PRO A 1 107 ? 4.415 11.707 17.487 1.00 91.69 107 PRO A C 1
ATOM 867 O O . PRO A 1 107 ? 3.329 11.214 17.804 1.00 91.69 107 PRO A O 1
ATOM 870 N N . LYS A 1 108 ? 4.999 12.677 18.192 1.00 91.31 108 LYS A N 1
ATOM 871 C CA . LYS A 1 108 ? 4.404 13.308 19.368 1.00 91.31 108 LYS A CA 1
ATOM 872 C C . LYS A 1 108 ? 4.066 14.766 19.076 1.00 91.31 108 LYS A C 1
ATOM 874 O O . LYS A 1 108 ? 4.798 15.455 18.369 1.00 91.31 108 LYS A O 1
ATOM 879 N N . SER A 1 109 ? 2.979 15.236 19.666 1.00 88.75 109 SER A N 1
ATOM 880 C CA . SER A 1 109 ? 2.616 16.646 19.771 1.00 88.75 109 SER A CA 1
ATOM 881 C C . SER A 1 109 ? 2.517 17.030 21.244 1.00 88.75 109 SER A C 1
ATOM 883 O O . SER A 1 109 ? 2.400 16.170 22.113 1.00 88.75 109 SER A O 1
ATOM 885 N N . TYR A 1 110 ? 2.568 18.323 21.536 1.00 86.12 110 TYR A N 1
ATOM 886 C CA . TYR A 1 110 ? 2.470 18.835 22.898 1.00 86.12 110 TYR A CA 1
ATOM 887 C C . TYR A 1 110 ? 1.116 19.499 23.104 1.00 86.12 110 TYR A C 1
ATOM 889 O O . TYR A 1 110 ? 0.616 20.215 22.230 1.00 86.12 110 TYR A O 1
ATOM 897 N N . ILE A 1 111 ? 0.541 19.308 24.289 1.00 82.94 111 ILE A N 1
ATOM 898 C CA . ILE A 1 111 ? -0.670 20.029 24.690 1.00 82.94 111 ILE A CA 1
ATOM 899 C C . ILE A 1 111 ? -0.403 21.543 24.615 1.00 82.94 111 ILE A C 1
ATOM 901 O O . ILE A 1 111 ? 0.692 22.029 24.919 1.00 82.94 111 ILE A O 1
ATOM 905 N N . ARG A 1 112 ? -1.411 22.305 24.171 1.00 77.62 112 ARG A N 1
ATOM 906 C CA . ARG A 1 112 ? -1.301 23.745 23.901 1.00 77.62 112 ARG A CA 1
ATOM 907 C C . ARG A 1 112 ? -0.660 24.494 25.078 1.00 77.62 112 ARG A C 1
ATOM 909 O O . ARG A 1 112 ? -1.153 24.447 26.200 1.00 77.62 112 ARG A O 1
ATOM 916 N N . GLY A 1 113 ? 0.426 25.218 24.797 1.00 77.38 113 GLY A N 1
ATOM 917 C CA . GLY A 1 113 ? 1.161 26.009 25.794 1.00 77.38 113 GLY A CA 1
ATOM 918 C C . GLY A 1 113 ? 2.174 25.225 26.640 1.00 77.38 113 GLY A C 1
ATOM 919 O O . GLY A 1 113 ? 2.743 25.801 27.562 1.00 77.38 113 GLY A O 1
ATOM 920 N N . LYS A 1 114 ? 2.417 23.941 26.337 1.00 83.25 114 LYS A N 1
ATOM 921 C CA . LYS A 1 114 ? 3.364 23.055 27.046 1.00 83.25 114 LYS A CA 1
ATOM 922 C C . LYS A 1 114 ? 4.483 22.520 26.140 1.00 83.25 114 LYS A C 1
ATOM 924 O O . LYS A 1 114 ? 4.995 21.424 26.351 1.00 83.25 114 LYS A O 1
ATOM 929 N N . LEU A 1 115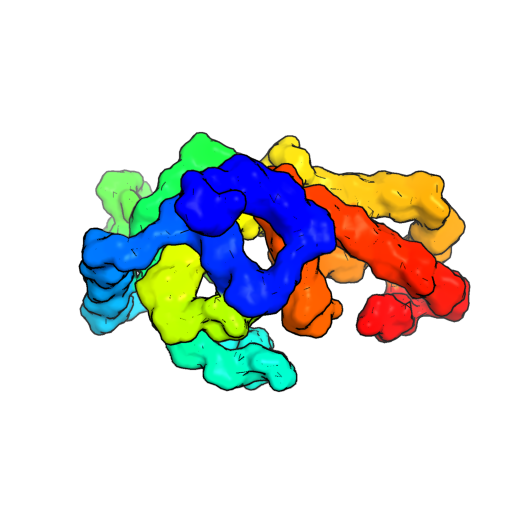 ? 4.846 23.281 25.104 1.00 81.44 115 LEU A N 1
ATOM 930 C CA . LEU A 1 115 ? 5.871 22.890 24.134 1.00 81.44 115 LEU A CA 1
ATOM 931 C C . LEU A 1 115 ? 7.211 22.605 24.835 1.00 81.44 115 LEU A C 1
ATOM 933 O O . LEU A 1 115 ? 7.696 23.439 25.596 1.00 81.44 115 LEU A O 1
ATOM 937 N N . GLY A 1 116 ? 7.802 21.439 24.560 1.00 78.25 116 GLY A N 1
ATOM 938 C CA . GLY A 1 116 ? 9.096 21.026 25.116 1.00 78.25 116 GLY A CA 1
ATOM 939 C C . GLY A 1 116 ? 9.034 20.409 26.518 1.00 78.25 116 GLY A C 1
ATOM 940 O O . GLY A 1 116 ? 10.070 20.023 27.051 1.00 78.25 116 GLY A O 1
ATOM 941 N N . MET A 1 117 ? 7.844 20.284 27.115 1.00 84.44 117 MET A N 1
ATOM 942 C CA . MET A 1 117 ? 7.655 19.563 28.375 1.00 84.44 117 MET A CA 1
ATOM 943 C C . MET A 1 117 ? 7.237 18.118 28.079 1.00 84.44 117 MET A C 1
ATOM 945 O O . MET A 1 117 ? 6.079 17.875 27.745 1.00 84.44 117 MET A O 1
ATOM 949 N N . GLU A 1 118 ? 8.163 17.161 28.198 1.00 83.12 118 GLU A N 1
ATOM 950 C CA . GLU A 1 118 ? 7.934 15.741 27.852 1.00 83.12 118 GLU A CA 1
ATOM 951 C C . GLU A 1 118 ? 6.729 15.109 28.568 1.00 83.12 118 GLU A C 1
ATOM 953 O O . GLU A 1 118 ? 6.038 14.279 27.986 1.00 83.12 118 GLU A O 1
ATOM 958 N N . GLU A 1 119 ? 6.411 15.551 29.788 1.00 84.62 119 GLU A N 1
ATOM 959 C CA . GLU A 1 119 ? 5.229 15.107 30.548 1.00 84.62 119 GLU A CA 1
ATOM 960 C C . GLU A 1 119 ? 3.892 15.425 29.852 1.00 84.62 119 GLU A C 1
ATOM 962 O O . GLU A 1 119 ? 2.871 14.814 30.154 1.00 84.62 119 GLU A O 1
ATOM 967 N N . TYR A 1 120 ? 3.891 16.377 28.914 1.00 83.19 120 TYR A N 1
ATOM 968 C CA . TYR A 1 120 ? 2.717 16.812 28.152 1.00 83.19 120 TYR A CA 1
ATOM 969 C C . TYR A 1 120 ? 2.792 16.409 26.674 1.00 83.19 120 TYR A C 1
ATOM 971 O O . TYR A 1 120 ? 2.011 16.916 25.858 1.00 83.19 120 TYR A O 1
ATOM 979 N N . ALA A 1 121 ? 3.737 15.536 26.315 1.00 86.50 121 ALA A N 1
ATOM 980 C CA . ALA A 1 121 ? 3.849 14.989 24.976 1.00 86.50 121 ALA A CA 1
ATOM 981 C C . ALA A 1 121 ? 2.850 13.834 24.794 1.00 86.50 121 ALA A C 1
ATOM 983 O O . ALA A 1 121 ? 2.859 12.857 25.540 1.00 86.50 121 ALA A O 1
ATOM 984 N N . VAL A 1 122 ? 2.003 13.935 23.776 1.00 90.38 122 VAL A N 1
ATOM 985 C CA . VAL A 1 122 ? 0.997 12.932 23.403 1.00 90.38 122 VAL A CA 1
ATOM 986 C C . VAL A 1 122 ? 1.243 12.467 21.975 1.00 90.38 122 VAL A C 1
ATOM 988 O O . VAL A 1 122 ? 1.708 13.248 21.146 1.00 90.38 122 VAL A O 1
ATOM 991 N N . PHE A 1 123 ? 0.940 11.209 21.654 1.00 94.00 123 PHE A N 1
ATOM 992 C CA . PHE A 1 123 ? 1.039 10.745 20.269 1.00 94.00 123 PHE A CA 1
ATOM 993 C C . PHE A 1 123 ? 0.034 11.480 19.382 1.00 94.00 123 PHE A C 1
ATOM 995 O O . PHE A 1 123 ? -1.120 11.681 19.766 1.00 94.00 123 PHE A O 1
ATOM 1002 N N . TYR A 1 124 ? 0.499 11.930 18.216 1.00 94.06 124 TYR A N 1
ATOM 1003 C CA . TYR A 1 124 ? -0.322 12.698 17.291 1.00 94.06 124 TYR A CA 1
ATOM 1004 C C . TYR A 1 124 ? 0.003 12.379 15.823 1.00 94.06 124 TYR A C 1
ATOM 1006 O O . TYR A 1 124 ? 1.129 12.646 15.399 1.00 94.06 124 TYR A O 1
ATOM 1014 N N . PRO A 1 125 ? -0.970 11.912 15.016 1.00 96.00 125 PRO A N 1
ATOM 1015 C CA . PRO A 1 125 ? -2.356 11.605 15.398 1.00 96.00 125 PRO A CA 1
ATOM 1016 C C . PRO A 1 125 ? -2.439 10.482 16.449 1.00 96.00 125 PRO A C 1
ATOM 1018 O O . PRO A 1 125 ? -1.418 9.847 16.713 1.00 96.00 125 PRO A O 1
ATOM 1021 N N . PRO A 1 126 ? -3.607 10.228 17.071 1.00 96.56 126 PRO A N 1
ATOM 1022 C CA . PRO A 1 126 ? -3.748 9.174 18.082 1.00 96.56 126 PRO A CA 1
ATOM 1023 C C . PRO A 1 126 ? -3.196 7.799 17.668 1.00 96.56 126 PRO A C 1
ATOM 1025 O O . PRO A 1 126 ? -2.646 7.087 18.503 1.00 96.56 126 PRO A O 1
ATOM 1028 N N . ASN A 1 127 ? -3.274 7.451 16.382 1.00 96.75 127 ASN A N 1
ATOM 1029 C CA . ASN A 1 127 ? -2.721 6.211 15.826 1.00 96.75 127 ASN A CA 1
ATOM 1030 C C . ASN A 1 127 ? -1.204 6.242 15.524 1.00 96.75 127 ASN A C 1
ATOM 1032 O O . ASN A 1 127 ? -0.627 5.232 15.126 1.00 96.75 127 ASN A O 1
ATOM 1036 N N . GLY A 1 128 ? -0.556 7.403 15.653 1.00 95.62 128 GLY A N 1
ATOM 1037 C CA . GLY A 1 128 ? 0.856 7.623 15.336 1.00 95.62 128 GLY A CA 1
ATOM 1038 C C . GLY A 1 128 ? 1.197 7.656 13.840 1.00 95.62 128 GLY A C 1
ATOM 1039 O O . GLY A 1 128 ? 2.372 7.614 13.488 1.00 95.62 128 GLY A O 1
ATOM 1040 N N . VAL A 1 129 ? 0.219 7.735 12.936 1.00 96.06 129 VAL A N 1
ATOM 1041 C CA . VAL A 1 129 ? 0.444 7.713 11.481 1.00 96.06 129 VAL A CA 1
ATOM 1042 C C . VAL A 1 129 ? 0.048 9.047 10.863 1.00 96.06 129 VAL A C 1
ATOM 1044 O O . VAL A 1 129 ? -1.124 9.416 10.850 1.00 96.06 129 VAL A O 1
ATOM 1047 N N . ILE A 1 130 ? 1.021 9.759 10.293 1.00 94.81 130 ILE A N 1
ATOM 1048 C CA . ILE A 1 130 ? 0.757 10.977 9.520 1.00 94.81 130 ILE A CA 1
ATOM 1049 C C . ILE A 1 130 ? 0.400 10.567 8.082 1.00 94.81 130 ILE A C 1
ATOM 1051 O O . ILE A 1 130 ? 1.239 9.965 7.408 1.00 94.81 130 ILE A O 1
ATOM 1055 N N . PRO A 1 131 ? -0.809 10.883 7.586 1.00 94.31 131 PRO A N 1
ATOM 1056 C CA . PRO A 1 131 ? -1.196 10.574 6.219 1.00 94.31 131 PRO A CA 1
ATOM 1057 C C . PRO A 1 131 ? -0.341 11.372 5.233 1.00 94.31 131 PRO A C 1
ATOM 1059 O O . PRO A 1 131 ? -0.005 12.538 5.451 1.00 94.31 131 PRO A O 1
ATOM 1062 N N . PHE A 1 132 ? -0.019 10.732 4.118 1.00 93.81 132 PHE A N 1
ATOM 1063 C CA . PHE A 1 132 ? 0.737 11.304 3.012 1.00 93.81 132 PHE A CA 1
ATOM 1064 C C . PHE A 1 132 ? -0.081 11.249 1.722 1.00 93.81 132 PHE A C 1
ATOM 1066 O O . PHE A 1 132 ? -1.144 10.638 1.662 1.00 93.81 132 PHE A O 1
ATOM 1073 N N . HIS A 1 133 ? 0.422 11.883 0.665 1.00 94.62 133 HIS A N 1
ATOM 1074 C CA . HIS A 1 133 ? -0.275 11.896 -0.614 1.00 94.62 133 HIS A CA 1
ATOM 1075 C C . HIS A 1 133 ? -0.360 10.491 -1.247 1.00 94.62 133 HIS A C 1
ATOM 1077 O O . HIS A 1 133 ? 0.653 9.909 -1.649 1.00 94.62 133 HIS A O 1
ATOM 1083 N N . GLY A 1 134 ? -1.575 9.977 -1.413 1.00 94.12 134 GLY A N 1
ATOM 1084 C CA . GLY A 1 134 ? -1.880 8.619 -1.854 1.00 94.12 134 GLY A CA 1
ATOM 1085 C C . GLY A 1 13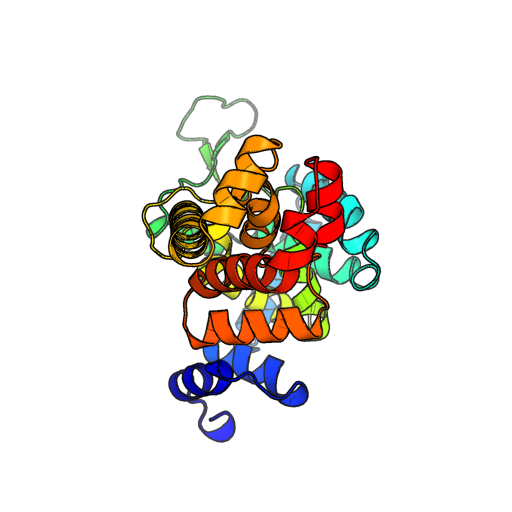4 ? -2.208 7.649 -0.728 1.00 94.12 134 GLY A C 1
ATOM 1086 O O . GLY A 1 134 ? -2.329 6.463 -1.011 1.00 94.12 134 GLY A O 1
ATOM 1087 N N . PHE A 1 135 ? -2.337 8.104 0.520 1.00 96.69 135 PHE A N 1
ATOM 1088 C CA . PHE A 1 135 ? -2.645 7.226 1.650 1.00 96.69 135 PHE A CA 1
ATOM 1089 C C . PHE A 1 135 ? -4.008 6.537 1.493 1.00 96.69 135 PHE A C 1
ATOM 1091 O O . PHE A 1 135 ? -4.144 5.340 1.743 1.00 96.69 135 PHE A O 1
ATOM 1098 N N . SER A 1 136 ? -5.001 7.268 0.988 1.00 96.75 136 SER A N 1
ATOM 1099 C CA . SER A 1 136 ? -6.335 6.735 0.686 1.00 96.75 136 SER A CA 1
ATOM 1100 C C . SER A 1 136 ? -6.341 5.620 -0.367 1.00 96.75 136 SER A C 1
ATOM 1102 O O . SER A 1 136 ? -7.239 4.776 -0.360 1.00 96.75 136 SER A O 1
ATOM 1104 N N . MET A 1 137 ? -5.302 5.529 -1.206 1.00 96.31 137 MET A N 1
ATOM 1105 C CA . MET A 1 137 ? -5.179 4.484 -2.229 1.00 96.31 137 MET A CA 1
ATOM 1106 C C . MET A 1 137 ? -4.964 3.085 -1.635 1.00 96.31 137 MET A C 1
ATOM 1108 O O . MET A 1 137 ? -5.182 2.098 -2.334 1.00 96.31 137 MET A O 1
ATOM 1112 N N . TYR A 1 138 ? -4.588 2.960 -0.359 1.00 97.50 138 TYR A N 1
ATOM 1113 C CA . TYR A 1 138 ? -4.576 1.657 0.319 1.00 97.50 138 TYR A CA 1
ATOM 1114 C C . TYR A 1 138 ? -5.976 1.155 0.687 1.00 97.50 138 TYR A C 1
ATOM 1116 O O . TYR A 1 138 ? -6.165 -0.048 0.852 1.00 97.50 138 TYR A O 1
ATOM 1124 N N . VAL A 1 139 ? -6.952 2.058 0.826 1.00 98.12 139 VAL A N 1
ATOM 1125 C CA . VAL A 1 139 ? -8.333 1.713 1.192 1.00 98.12 139 VAL A CA 1
ATOM 1126 C C . VAL A 1 139 ? -9.204 1.559 -0.047 1.00 98.12 139 VAL A C 1
ATOM 1128 O O . VAL A 1 139 ? -10.006 0.635 -0.102 1.00 98.12 139 VAL A O 1
ATOM 1131 N N . ALA A 1 140 ? -9.033 2.420 -1.053 1.00 97.12 140 ALA A N 1
ATOM 1132 C CA . ALA A 1 140 ? -9.938 2.492 -2.202 1.00 97.12 140 ALA A CA 1
ATOM 1133 C C . ALA A 1 140 ? -10.208 1.139 -2.903 1.00 97.12 140 ALA A C 1
ATOM 1135 O O . ALA A 1 140 ? -11.374 0.830 -3.149 1.00 97.12 140 ALA A O 1
ATOM 1136 N N . PRO A 1 141 ? -9.208 0.263 -3.138 1.00 96.69 141 PRO A N 1
ATOM 1137 C CA . PRO A 1 141 ? -9.461 -1.053 -3.729 1.00 96.69 141 PRO A CA 1
ATOM 1138 C C . PRO A 1 141 ? -10.281 -1.985 -2.827 1.00 96.69 141 PRO A C 1
ATOM 1140 O O . PRO A 1 141 ? -11.012 -2.841 -3.323 1.00 96.69 141 PRO A O 1
ATOM 1143 N N . LEU A 1 142 ? -10.181 -1.830 -1.502 1.00 97.62 142 LEU A N 1
ATOM 1144 C CA . LEU A 1 142 ? -10.926 -2.638 -0.532 1.00 97.62 142 LEU A CA 1
ATOM 1145 C C . LEU A 1 142 ? -12.424 -2.316 -0.550 1.00 97.62 142 LEU A C 1
ATOM 1147 O O . LEU A 1 142 ? -13.228 -3.185 -0.213 1.00 97.62 142 LEU A O 1
ATOM 1151 N N . CYS A 1 143 ? -12.813 -1.112 -0.979 1.00 97.25 143 CYS A N 1
ATOM 1152 C CA . CYS A 1 143 ? -14.216 -0.706 -1.087 1.00 97.25 143 CYS A CA 1
ATOM 1153 C C . CYS A 1 143 ? -15.005 -1.549 -2.103 1.00 97.25 143 CYS A C 1
ATOM 1155 O O . CYS A 1 143 ? -16.213 -1.697 -1.958 1.00 97.25 143 CYS A O 1
ATOM 1157 N N . PHE A 1 144 ? -14.333 -2.174 -3.077 1.00 95.94 144 PHE A N 1
ATOM 1158 C CA . PHE A 1 144 ? -14.961 -3.145 -3.983 1.00 95.94 144 PHE A CA 1
ATOM 1159 C C . PHE A 1 144 ? -15.276 -4.495 -3.320 1.00 95.94 144 PHE A C 1
ATOM 1161 O O . PHE A 1 144 ? -16.060 -5.276 -3.857 1.00 95.94 144 PHE A O 1
ATOM 1168 N N . LEU A 1 145 ? -14.637 -4.802 -2.188 1.00 96.56 145 LEU A N 1
ATOM 1169 C CA . LEU A 1 145 ? -14.787 -6.077 -1.484 1.00 96.56 145 LEU A CA 1
ATOM 1170 C C . LEU A 1 145 ? -15.697 -5.972 -0.259 1.00 96.56 145 LEU A C 1
ATOM 1172 O O . LEU A 1 145 ? -16.409 -6.927 0.054 1.00 96.56 145 LEU A O 1
ATOM 1176 N N . TYR A 1 146 ? -15.667 -4.838 0.445 1.00 96.88 146 TYR A N 1
ATOM 1177 C CA . TYR A 1 146 ? -16.351 -4.669 1.724 1.00 96.88 146 TYR A CA 1
ATOM 1178 C C . TYR A 1 146 ? -17.221 -3.416 1.720 1.00 96.88 146 TYR A C 1
ATOM 1180 O O . TYR A 1 146 ? -16.718 -2.296 1.687 1.00 96.88 146 TYR A O 1
ATOM 1188 N N . HIS A 1 147 ? -18.531 -3.635 1.816 1.00 95.06 147 HIS A N 1
ATOM 1189 C CA . HIS A 1 147 ? -19.553 -2.583 1.823 1.00 95.06 147 HIS A CA 1
ATOM 1190 C C . HIS A 1 147 ? -19.992 -2.182 3.240 1.00 95.06 147 HIS A C 1
ATOM 1192 O O . HIS A 1 147 ? -20.683 -1.190 3.414 1.00 95.06 147 HIS A O 1
ATOM 1198 N N . GLU A 1 148 ? -19.585 -2.938 4.262 1.00 95.69 148 GLU A N 1
ATOM 1199 C CA . GLU A 1 148 ? -19.833 -2.595 5.664 1.00 95.69 148 GLU A CA 1
ATOM 1200 C C . GLU A 1 148 ? -18.636 -1.797 6.205 1.00 95.69 148 GLU A C 1
ATOM 1202 O O . GLU A 1 148 ? -17.536 -2.361 6.275 1.00 95.69 148 GLU A O 1
ATOM 1207 N N . PRO A 1 149 ? -18.799 -0.517 6.603 1.00 96.56 149 PRO A N 1
ATOM 1208 C CA . PRO A 1 149 ? -17.685 0.338 7.021 1.00 96.56 149 PRO A CA 1
ATOM 1209 C C . PRO A 1 149 ? -16.861 -0.233 8.178 1.00 96.56 149 PRO A C 1
ATOM 1211 O O . PRO A 1 149 ? -15.637 -0.127 8.161 1.00 96.56 149 PRO A O 1
ATOM 1214 N 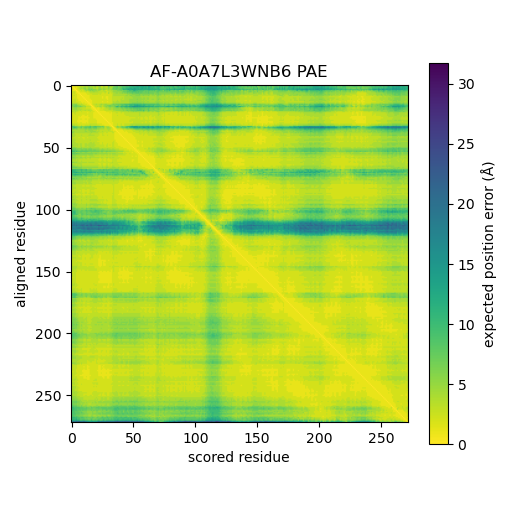N . SER A 1 150 ? -17.503 -0.896 9.144 1.00 96.81 150 SER A N 1
ATOM 1215 C CA . SER A 1 150 ? -16.819 -1.532 10.276 1.00 96.81 150 SER A CA 1
ATOM 1216 C C . SER A 1 150 ? -15.907 -2.680 9.833 1.00 96.81 150 SER A C 1
ATOM 1218 O O . SER A 1 150 ? -14.771 -2.780 10.298 1.00 96.81 150 SER A O 1
ATOM 1220 N N . LYS A 1 151 ? -16.361 -3.527 8.900 1.00 97.50 151 LYS A N 1
ATOM 1221 C CA . LYS A 1 151 ? -15.565 -4.635 8.350 1.00 97.50 151 LYS A CA 1
ATOM 1222 C C . LYS A 1 151 ? -14.460 -4.112 7.434 1.00 97.50 151 LYS A C 1
ATOM 1224 O O . LYS A 1 151 ? -13.320 -4.553 7.543 1.00 97.50 151 LYS A O 1
ATOM 1229 N N . LEU A 1 152 ? -14.775 -3.144 6.571 1.00 98.31 152 LEU A N 1
ATOM 1230 C CA . LEU A 1 152 ? -13.800 -2.470 5.711 1.00 98.31 152 LEU A CA 1
ATOM 1231 C C . LEU A 1 152 ? -12.672 -1.842 6.542 1.00 98.31 152 LEU A C 1
ATOM 1233 O O . LEU A 1 152 ? -11.495 -2.014 6.222 1.00 98.31 152 LEU A O 1
ATOM 1237 N N . TYR A 1 153 ? -13.035 -1.168 7.635 1.00 98.44 153 TYR A N 1
ATOM 1238 C CA . TYR A 1 153 ? -12.100 -0.589 8.590 1.00 98.44 153 TYR A CA 1
ATOM 1239 C C . TYR A 1 153 ? -11.153 -1.637 9.182 1.00 98.44 153 TYR A C 1
ATOM 1241 O O . TYR A 1 153 ? -9.936 -1.456 9.134 1.00 98.44 153 TYR A O 1
ATOM 1249 N N . GLN A 1 154 ? -11.694 -2.745 9.693 1.00 98.00 154 GLN A N 1
ATOM 1250 C CA . GLN A 1 154 ? -10.892 -3.823 10.275 1.00 98.00 154 GLN A CA 1
ATOM 1251 C C . GLN A 1 154 ? -9.907 -4.407 9.259 1.00 98.00 154 GLN A C 1
ATOM 1253 O O . GLN A 1 154 ? -8.722 -4.542 9.562 1.00 98.00 154 GLN A O 1
ATOM 1258 N N . ILE A 1 155 ? -10.371 -4.689 8.034 1.00 98.44 155 ILE A N 1
ATOM 1259 C CA . ILE A 1 155 ? -9.519 -5.211 6.956 1.00 98.44 155 ILE A CA 1
ATOM 1260 C C . ILE A 1 155 ? -8.383 -4.238 6.662 1.00 98.44 155 ILE A C 1
ATOM 1262 O O . ILE A 1 155 ? -7.225 -4.650 6.598 1.00 98.44 155 ILE A O 1
ATOM 1266 N N . PHE A 1 156 ? -8.697 -2.951 6.507 1.00 98.62 156 PHE A N 1
ATOM 1267 C CA . PHE A 1 156 ? -7.682 -1.939 6.257 1.00 98.62 156 PHE A CA 1
ATOM 1268 C C . PHE A 1 156 ? -6.672 -1.843 7.404 1.00 98.62 156 PHE A C 1
ATOM 1270 O O . PHE A 1 156 ? -5.468 -1.852 7.141 1.00 98.62 156 PHE A O 1
ATOM 1277 N N . ARG A 1 157 ? -7.138 -1.796 8.659 1.00 98.31 157 ARG A N 1
ATOM 1278 C CA . ARG A 1 157 ? -6.269 -1.734 9.841 1.00 98.31 157 ARG A CA 1
ATOM 1279 C C . ARG A 1 157 ? -5.275 -2.892 9.840 1.00 98.31 157 ARG A C 1
ATOM 1281 O O . ARG A 1 157 ? -4.075 -2.644 9.931 1.00 98.31 157 ARG A O 1
ATOM 1288 N N . GLU A 1 158 ? -5.752 -4.126 9.669 1.00 97.94 158 GLU A N 1
ATOM 1289 C CA . GLU A 1 158 ? -4.894 -5.318 9.660 1.00 97.94 158 GLU A CA 1
ATOM 1290 C C . GLU A 1 158 ? -3.925 -5.338 8.470 1.00 97.94 158 GLU A C 1
ATOM 1292 O O . GLU A 1 158 ? -2.739 -5.626 8.640 1.00 97.94 158 GLU A O 1
ATOM 1297 N N . MET A 1 159 ? -4.390 -4.980 7.269 1.00 98.38 159 MET A N 1
ATOM 1298 C CA . MET A 1 159 ? -3.523 -4.853 6.092 1.00 98.38 159 MET A CA 1
ATOM 1299 C C . MET A 1 159 ? -2.415 -3.821 6.319 1.00 98.38 159 MET A C 1
ATOM 1301 O O . MET A 1 159 ? -1.253 -4.050 5.967 1.00 98.38 159 MET A O 1
ATOM 1305 N N . TYR A 1 160 ? -2.755 -2.694 6.941 1.00 98.31 160 TYR A N 1
ATOM 1306 C CA . TYR A 1 160 ? -1.805 -1.632 7.215 1.00 98.31 160 TYR A CA 1
ATOM 1307 C C . TYR A 1 160 ? -0.738 -2.062 8.224 1.00 98.31 160 TYR A C 1
ATOM 1309 O O . TYR A 1 160 ? 0.451 -1.974 7.910 1.00 98.31 160 TYR A O 1
ATOM 1317 N N . VAL A 1 161 ? -1.142 -2.553 9.403 1.00 97.25 161 VAL A N 1
ATOM 1318 C CA . VAL A 1 161 ? -0.206 -2.883 10.497 1.00 97.25 161 VAL A CA 1
ATOM 1319 C C . VAL A 1 161 ? 0.649 -4.113 10.199 1.00 97.25 161 VAL A C 1
ATOM 1321 O O . VAL A 1 161 ? 1.762 -4.214 10.705 1.00 97.25 161 VAL A O 1
ATOM 1324 N N . ARG A 1 162 ? 0.190 -5.032 9.340 1.00 96.69 162 ARG A N 1
ATOM 1325 C CA . ARG A 1 162 ? 0.988 -6.200 8.931 1.00 96.69 162 ARG A CA 1
ATOM 1326 C C . ARG A 1 162 ? 1.915 -5.890 7.757 1.00 96.69 162 ARG A C 1
ATOM 1328 O O . ARG A 1 162 ? 3.060 -6.356 7.737 1.00 96.69 162 ARG A O 1
ATOM 1335 N N . PHE A 1 163 ? 1.442 -5.082 6.805 1.00 97.69 163 PHE A N 1
ATOM 1336 C CA . PHE A 1 163 ? 2.111 -4.885 5.520 1.00 97.69 163 PHE A CA 1
ATOM 1337 C C . PHE A 1 163 ? 2.409 -3.417 5.214 1.00 97.69 163 PHE A C 1
ATOM 1339 O O . PHE A 1 163 ? 3.580 -3.038 5.162 1.00 97.69 163 PHE A O 1
ATOM 1346 N N . PHE A 1 164 ? 1.387 -2.587 4.981 1.00 97.88 164 PHE A N 1
ATOM 1347 C CA . PHE A 1 164 ? 1.586 -1.305 4.291 1.00 97.88 164 PHE A CA 1
ATOM 1348 C C . PHE A 1 164 ? 2.460 -0.307 5.049 1.00 97.88 164 PHE A C 1
ATOM 1350 O O . PHE A 1 164 ? 3.193 0.438 4.399 1.00 97.88 164 PHE A O 1
ATOM 1357 N N . PHE A 1 165 ? 2.510 -0.363 6.385 1.00 96.56 165 PHE A N 1
ATOM 1358 C CA . PHE A 1 165 ? 3.395 0.511 7.163 1.00 96.56 165 PHE A CA 1
ATOM 1359 C C . PHE A 1 165 ? 4.878 0.397 6.746 1.00 96.56 165 PHE A C 1
ATOM 1361 O O . PHE A 1 165 ? 5.653 1.355 6.852 1.00 96.56 165 PHE A O 1
ATOM 1368 N N . ARG A 1 166 ? 5.286 -0.778 6.240 1.00 96.69 166 ARG A N 1
ATOM 1369 C CA . ARG A 1 166 ? 6.657 -1.079 5.792 1.00 96.69 166 ARG A CA 1
ATOM 1370 C C . ARG A 1 166 ? 7.021 -0.382 4.481 1.00 96.69 166 ARG A C 1
ATOM 1372 O O . ARG A 1 166 ? 8.206 -0.243 4.177 1.00 96.69 166 ARG A O 1
ATOM 1379 N N . LEU A 1 167 ? 6.025 0.062 3.714 1.00 97.06 167 LEU A N 1
ATOM 1380 C CA . LEU A 1 167 ? 6.210 0.719 2.417 1.00 97.06 167 LEU A CA 1
ATOM 1381 C C . LEU A 1 167 ? 6.624 2.188 2.544 1.00 97.06 167 LEU A C 1
ATOM 1383 O O . LEU A 1 167 ? 7.078 2.787 1.574 1.00 97.06 167 LEU A O 1
ATOM 1387 N N . HIS A 1 168 ? 6.510 2.760 3.740 1.00 93.75 168 HIS A N 1
ATOM 1388 C CA . HIS A 1 168 ? 6.862 4.152 4.019 1.00 93.75 168 HIS A CA 1
ATOM 1389 C C . HIS A 1 168 ? 7.610 4.309 5.354 1.00 93.75 168 HIS A C 1
ATOM 1391 O O . HIS A 1 168 ? 7.681 5.403 5.910 1.00 93.75 168 HIS A O 1
ATOM 1397 N N . SER A 1 169 ? 8.187 3.216 5.861 1.00 90.69 169 SER A N 1
ATOM 1398 C CA . SER A 1 169 ? 9.075 3.207 7.026 1.00 90.69 169 SER A CA 1
ATOM 1399 C C . SER A 1 169 ? 10.448 2.682 6.618 1.00 90.69 169 SER A C 1
ATOM 1401 O O . SER A 1 169 ? 10.564 1.599 6.039 1.00 90.69 169 SER A O 1
ATOM 1403 N N . ILE A 1 170 ? 11.504 3.432 6.932 1.00 91.75 170 ILE A N 1
ATOM 1404 C CA . ILE A 1 170 ? 12.883 2.998 6.679 1.00 91.75 170 ILE A CA 1
ATOM 1405 C C . ILE A 1 170 ? 13.240 1.920 7.704 1.00 91.75 170 ILE A C 1
ATOM 1407 O O . ILE A 1 170 ? 13.242 2.174 8.904 1.00 91.75 170 ILE A O 1
ATOM 1411 N N . SER A 1 171 ? 13.530 0.711 7.229 1.00 93.06 171 SER A N 1
ATOM 1412 C CA . SER A 1 171 ? 13.938 -0.426 8.058 1.00 93.06 171 SER A CA 1
ATOM 1413 C C . SER A 1 171 ? 14.800 -1.395 7.247 1.00 93.06 171 SER A C 1
ATOM 1415 O O . SER A 1 171 ? 14.818 -1.333 6.017 1.00 93.06 171 SER A O 1
ATOM 1417 N N . SER A 1 172 ? 15.482 -2.313 7.930 1.00 92.12 172 SER A N 1
ATOM 1418 C CA . SER A 1 172 ? 16.231 -3.422 7.319 1.00 92.12 172 SER A CA 1
ATOM 1419 C C . SER A 1 172 ? 15.370 -4.661 7.036 1.00 92.12 172 SER A C 1
ATOM 1421 O O . SER A 1 172 ? 15.893 -5.711 6.669 1.00 92.12 172 SER A O 1
ATOM 1423 N N . HIS A 1 173 ? 14.049 -4.577 7.224 1.00 95.25 173 HIS A N 1
ATOM 1424 C CA . HIS A 1 173 ? 13.150 -5.709 7.017 1.00 95.25 173 HIS A CA 1
ATOM 1425 C C . HIS A 1 173 ? 13.115 -6.114 5.526 1.00 95.25 173 HIS A C 1
ATOM 1427 O O . HIS A 1 173 ? 13.051 -5.219 4.680 1.00 95.25 173 HIS A O 1
ATOM 1433 N N . PRO A 1 174 ? 13.080 -7.414 5.163 1.00 94.94 174 PRO A N 1
ATOM 1434 C CA . PRO A 1 174 ? 13.058 -7.853 3.756 1.00 94.94 174 PRO A CA 1
ATOM 1435 C C . PRO A 1 174 ? 11.875 -7.297 2.949 1.00 94.94 174 PRO A C 1
ATOM 1437 O O . PRO A 1 174 ? 12.024 -6.854 1.818 1.00 94.94 174 PRO A O 1
ATOM 1440 N N . SER A 1 175 ? 10.700 -7.214 3.575 1.00 95.94 175 SER A N 1
ATOM 1441 C CA . SER A 1 175 ? 9.503 -6.578 2.999 1.00 95.94 175 SER A CA 1
ATOM 1442 C C . SER A 1 175 ? 9.428 -5.051 3.199 1.00 95.94 175 SER A C 1
ATOM 1444 O O . SER A 1 175 ? 8.378 -4.459 2.971 1.00 95.94 175 SER A O 1
ATOM 1446 N N . GLY A 1 176 ? 10.485 -4.413 3.708 1.00 96.88 176 GLY A N 1
ATOM 1447 C CA . GLY A 1 176 ? 10.565 -2.959 3.875 1.00 96.88 176 GLY A CA 1
ATOM 1448 C C . GLY A 1 176 ? 10.935 -2.258 2.572 1.00 96.88 176 GLY A C 1
ATOM 1449 O O . GLY A 1 176 ? 11.659 -2.821 1.755 1.00 96.88 176 GLY A O 1
ATOM 1450 N N . ILE A 1 177 ? 10.483 -1.015 2.383 1.00 97.38 177 ILE A N 1
ATOM 1451 C CA . ILE A 1 177 ? 10.644 -0.299 1.107 1.00 97.38 177 ILE A CA 1
ATOM 1452 C C . ILE A 1 177 ? 12.093 -0.250 0.596 1.00 97.38 177 ILE A C 1
ATOM 1454 O O . ILE A 1 177 ? 12.317 -0.429 -0.594 1.00 97.38 177 ILE A O 1
ATOM 1458 N N . VAL A 1 178 ? 13.087 -0.091 1.478 1.00 97.12 178 VAL A N 1
ATOM 1459 C CA . VAL A 1 178 ? 14.513 -0.080 1.095 1.00 97.12 178 VAL A CA 1
ATOM 1460 C C . VAL A 1 178 ? 14.944 -1.424 0.500 1.00 97.12 178 VAL A C 1
ATOM 1462 O O . VAL A 1 178 ? 15.582 -1.459 -0.552 1.00 97.12 178 VAL A O 1
ATOM 1465 N N . SER A 1 179 ? 14.555 -2.528 1.136 1.00 97.81 179 SER A N 1
ATOM 1466 C CA . SER A 1 179 ? 14.834 -3.885 0.661 1.00 97.81 179 SER A CA 1
ATOM 1467 C C . SER A 1 179 ? 14.108 -4.188 -0.651 1.00 97.81 179 SER A C 1
ATOM 1469 O O . SER A 1 179 ? 14.689 -4.807 -1.538 1.00 97.81 179 SER A O 1
ATOM 1471 N N . LEU A 1 180 ? 12.877 -3.689 -0.819 1.00 98.56 180 LEU A N 1
ATOM 1472 C CA . LEU A 1 180 ? 12.131 -3.804 -2.076 1.00 98.56 180 LEU A CA 1
ATOM 1473 C C . LEU A 1 180 ? 12.821 -3.046 -3.219 1.00 98.56 180 LEU A C 1
ATOM 1475 O O . LEU A 1 180 ? 12.947 -3.587 -4.316 1.00 98.56 180 LEU A O 1
ATOM 1479 N N . CYS A 1 181 ? 13.318 -1.832 -2.964 1.00 98.38 181 CYS A N 1
ATOM 1480 C CA . CYS A 1 181 ? 14.106 -1.071 -3.935 1.00 98.38 181 CYS A CA 1
ATOM 1481 C C . CYS A 1 181 ? 15.362 -1.841 -4.367 1.00 98.38 181 CYS A C 1
ATOM 1483 O O . CYS A 1 181 ? 15.624 -1.965 -5.563 1.00 98.38 181 CYS A O 1
ATOM 1485 N N . LEU A 1 182 ? 16.103 -2.398 -3.402 1.00 98.25 182 LEU A N 1
ATOM 1486 C CA . LEU A 1 182 ? 17.302 -3.191 -3.675 1.00 98.25 182 LEU A CA 1
ATOM 1487 C C . LEU A 1 182 ? 16.979 -4.453 -4.485 1.00 98.25 182 LEU A C 1
ATOM 1489 O O . LEU A 1 182 ? 17.685 -4.764 -5.445 1.00 98.25 182 LEU A O 1
ATOM 1493 N N . LEU A 1 183 ? 15.911 -5.169 -4.122 1.00 98.56 183 LEU A N 1
ATOM 1494 C CA . LEU A 1 183 ? 15.447 -6.348 -4.850 1.00 98.56 183 LEU A CA 1
ATOM 1495 C C . LEU A 1 183 ? 15.088 -5.992 -6.299 1.00 98.56 183 LEU A C 1
AT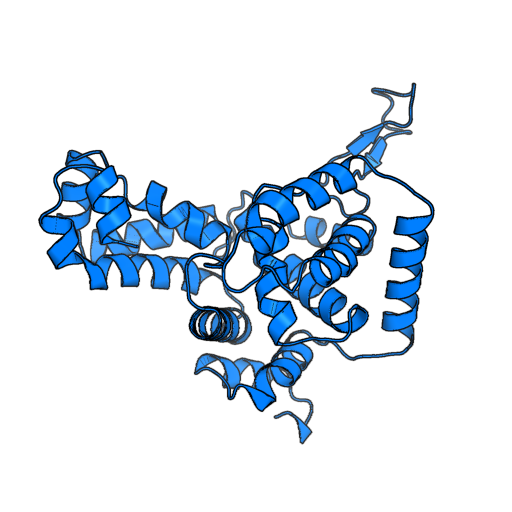OM 1497 O O . LEU A 1 183 ? 15.553 -6.658 -7.221 1.00 98.56 183 LEU A O 1
ATOM 1501 N N . PHE A 1 184 ? 14.323 -4.918 -6.508 1.00 98.62 184 PHE A N 1
ATOM 1502 C CA . PHE A 1 184 ? 13.968 -4.431 -7.842 1.00 98.62 184 PHE A CA 1
ATOM 1503 C C . PHE A 1 184 ? 15.213 -4.122 -8.687 1.00 98.62 184 PHE A C 1
ATOM 1505 O O . PHE A 1 184 ? 15.329 -4.614 -9.811 1.00 98.62 184 PHE A O 1
ATOM 1512 N N . GLU A 1 185 ? 16.163 -3.345 -8.154 1.00 97.81 185 GLU A N 1
ATOM 1513 C CA . GLU A 1 185 ? 17.380 -2.994 -8.892 1.00 97.81 185 GLU A CA 1
ATOM 1514 C C . GLU A 1 185 ? 18.240 -4.221 -9.199 1.00 97.81 185 GLU A C 1
ATOM 1516 O O . GLU A 1 185 ? 18.752 -4.343 -10.312 1.00 97.81 185 GLU A O 1
ATOM 1521 N N . THR A 1 186 ? 18.353 -5.154 -8.250 1.00 98.38 186 THR A N 1
ATOM 1522 C CA . THR A 1 186 ? 19.119 -6.396 -8.425 1.00 98.38 186 THR A CA 1
ATOM 1523 C C . THR A 1 186 ? 18.526 -7.254 -9.539 1.00 98.38 186 THR A C 1
ATOM 1525 O O . THR A 1 186 ? 19.262 -7.725 -10.409 1.00 98.38 186 THR A O 1
ATOM 1528 N N . LEU A 1 187 ? 17.200 -7.429 -9.553 1.00 98.50 187 LEU A N 1
ATOM 1529 C CA . LEU A 1 187 ? 16.494 -8.170 -10.602 1.00 98.50 187 LEU A CA 1
ATOM 1530 C C . LEU A 1 187 ? 16.706 -7.520 -11.973 1.0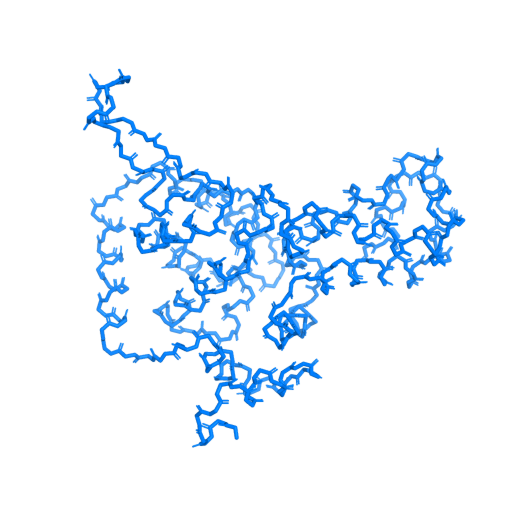0 98.50 187 LEU A C 1
ATOM 1532 O O . LEU A 1 187 ? 17.045 -8.208 -12.937 1.00 98.50 187 LEU A O 1
ATOM 1536 N N . LEU A 1 188 ? 16.554 -6.197 -12.058 1.00 97.62 188 LEU A N 1
ATOM 1537 C CA . LEU A 1 188 ? 16.673 -5.479 -13.322 1.00 97.62 188 LEU A CA 1
ATOM 1538 C C . LEU A 1 188 ? 18.110 -5.501 -13.865 1.00 97.62 188 LEU A C 1
ATOM 1540 O O . LEU A 1 188 ? 18.306 -5.756 -15.049 1.00 97.62 188 LEU A O 1
ATOM 1544 N N . GLN A 1 189 ? 19.118 -5.309 -13.011 1.00 97.69 189 GLN A N 1
ATOM 1545 C CA . GLN A 1 189 ? 20.530 -5.379 -13.410 1.00 97.69 189 GLN A CA 1
ATOM 1546 C C . GLN A 1 189 ? 20.953 -6.791 -13.818 1.00 97.69 189 GLN A C 1
ATOM 1548 O O . GLN A 1 189 ? 21.746 -6.953 -14.741 1.00 97.69 189 GLN A O 1
ATOM 1553 N N . THR A 1 190 ? 20.422 -7.813 -13.147 1.00 98.06 190 THR A N 1
ATOM 1554 C CA . THR A 1 190 ? 20.780 -9.211 -13.410 1.00 98.06 190 THR A CA 1
ATOM 1555 C C . THR A 1 190 ? 20.144 -9.717 -14.704 1.00 98.06 190 THR A C 1
ATOM 1557 O O . THR A 1 190 ? 20.806 -10.386 -15.494 1.00 98.06 190 THR A O 1
ATOM 1560 N N . HIS A 1 191 ? 18.868 -9.400 -14.938 1.00 97.94 191 HIS A N 1
ATOM 1561 C CA . HIS A 1 191 ? 18.117 -9.949 -16.069 1.00 97.94 191 HIS A CA 1
ATOM 1562 C C . HIS A 1 191 ? 18.072 -9.028 -17.293 1.00 97.94 191 HIS A C 1
ATOM 1564 O O . HIS A 1 191 ? 17.941 -9.524 -18.409 1.00 97.94 191 HIS A O 1
ATOM 1570 N N . LEU A 1 192 ? 18.182 -7.707 -17.116 1.00 97.31 192 LEU A N 1
ATOM 1571 C CA . LEU A 1 192 ? 18.075 -6.706 -18.187 1.00 97.31 192 LEU A CA 1
ATOM 1572 C C . LEU A 1 192 ? 19.160 -5.613 -18.065 1.00 97.31 192 LEU A C 1
ATOM 1574 O O . LEU A 1 192 ? 18.840 -4.419 -18.065 1.00 97.31 192 LEU A O 1
ATOM 1578 N N . PRO A 1 193 ? 20.455 -5.980 -17.989 1.00 97.69 193 PRO A N 1
ATOM 1579 C CA . PRO A 1 193 ? 21.535 -5.019 -17.756 1.00 97.69 193 PRO A CA 1
ATOM 15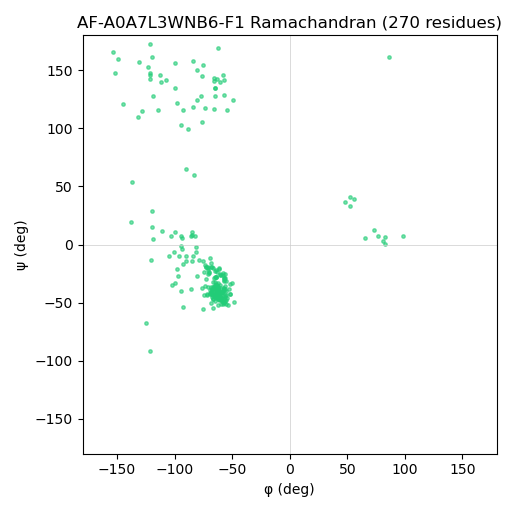80 C C . PRO A 1 193 ? 21.598 -3.929 -18.832 1.00 97.69 193 PRO A C 1
ATOM 1582 O O . PRO A 1 193 ? 21.769 -2.759 -18.508 1.00 97.69 193 PRO A O 1
ATOM 1585 N N . GLN A 1 194 ? 21.413 -4.288 -20.107 1.00 97.81 194 GLN A N 1
ATOM 1586 C CA . GLN A 1 194 ? 21.454 -3.332 -21.222 1.00 97.81 194 GLN A CA 1
ATOM 1587 C C . GLN A 1 194 ? 20.371 -2.257 -21.092 1.00 97.81 194 GLN A C 1
ATOM 1589 O O . GLN A 1 194 ? 20.672 -1.072 -21.200 1.00 97.81 194 GLN A O 1
ATOM 1594 N N . LEU A 1 195 ? 19.138 -2.667 -20.778 1.00 97.25 195 LEU A N 1
ATOM 1595 C CA . LEU A 1 195 ? 18.032 -1.745 -20.528 1.00 97.25 195 LEU A CA 1
ATOM 1596 C C . LEU A 1 195 ? 18.324 -0.842 -19.330 1.00 97.25 195 LEU A C 1
ATOM 1598 O O . LEU A 1 195 ? 18.093 0.362 -19.390 1.00 97.25 195 LEU A O 1
ATOM 1602 N N . PHE A 1 196 ? 18.853 -1.413 -18.246 1.00 97.44 196 PHE A N 1
ATOM 1603 C CA . PHE A 1 196 ? 19.207 -0.647 -17.057 1.00 97.44 19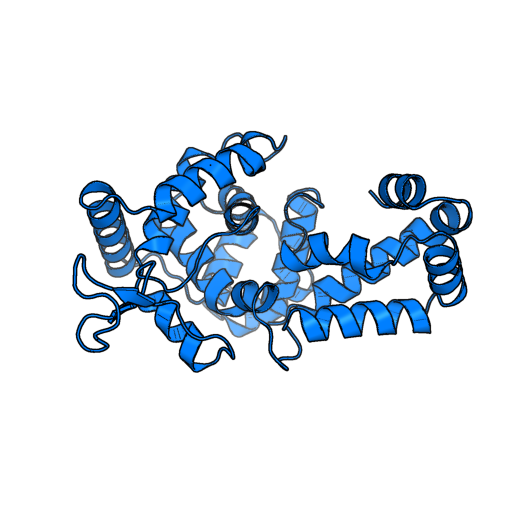6 PHE A CA 1
ATOM 1604 C C . PHE A 1 196 ? 20.234 0.452 -17.364 1.00 97.44 196 PHE A C 1
ATOM 1606 O O . PHE A 1 196 ? 20.047 1.594 -16.941 1.00 97.44 196 PHE A O 1
ATOM 1613 N N . TYR A 1 197 ? 21.297 0.134 -18.109 1.00 97.25 197 TYR A N 1
ATOM 1614 C CA . TYR A 1 197 ? 22.306 1.121 -18.500 1.00 97.25 197 TYR A CA 1
ATOM 1615 C C . TYR A 1 197 ? 21.742 2.172 -19.455 1.00 97.25 197 TYR A C 1
ATOM 1617 O O . TYR A 1 197 ? 21.899 3.358 -19.175 1.00 97.25 197 TYR A O 1
ATOM 1625 N N . HIS A 1 198 ? 21.013 1.757 -20.495 1.00 97.81 198 HIS A N 1
ATOM 1626 C CA . HIS A 1 198 ? 20.358 2.665 -21.445 1.00 97.81 198 HIS A CA 1
ATOM 1627 C C . HIS A 1 198 ? 19.472 3.693 -20.735 1.00 97.81 198 HIS A C 1
ATOM 1629 O O . HIS A 1 198 ? 19.645 4.902 -20.885 1.00 97.81 198 HIS A O 1
ATOM 1635 N N . LEU A 1 199 ? 18.571 3.218 -19.869 1.00 97.00 199 LEU A N 1
ATOM 1636 C CA . LEU A 1 199 ? 17.672 4.084 -19.112 1.00 97.00 199 LEU A CA 1
ATOM 1637 C C . LEU A 1 199 ? 18.440 5.045 -18.190 1.00 97.00 199 LEU A C 1
ATOM 1639 O O . LEU A 1 199 ? 18.056 6.204 -18.045 1.00 97.00 199 LEU A O 1
ATOM 1643 N N . ARG A 1 200 ? 19.558 4.613 -17.595 1.00 96.19 200 ARG A N 1
ATOM 1644 C CA . ARG A 1 200 ? 20.412 5.502 -16.794 1.00 96.19 200 ARG A CA 1
ATOM 1645 C C . ARG A 1 200 ? 21.112 6.570 -17.632 1.00 96.19 200 ARG A C 1
ATOM 1647 O O . ARG A 1 200 ? 21.200 7.702 -17.160 1.00 96.19 200 ARG A O 1
ATOM 1654 N N . GLU A 1 201 ? 21.587 6.237 -18.829 1.00 96.75 201 GLU A N 1
ATOM 1655 C CA . GLU A 1 201 ? 22.260 7.178 -19.738 1.00 96.75 201 GLU A CA 1
ATOM 1656 C C . GLU A 1 201 ? 21.331 8.314 -20.174 1.00 96.75 201 GLU A C 1
ATOM 1658 O O . GLU A 1 201 ? 21.735 9.476 -20.175 1.00 96.75 201 GLU A O 1
ATOM 1663 N N . ILE A 1 202 ? 20.058 8.008 -20.436 1.00 96.00 202 ILE A N 1
ATOM 1664 C CA . ILE A 1 202 ? 19.043 9.013 -20.794 1.00 96.00 202 ILE A CA 1
ATOM 1665 C C . ILE A 1 202 ? 18.423 9.725 -19.571 1.00 96.00 202 ILE A C 1
ATOM 1667 O O . ILE A 1 202 ? 17.447 10.467 -19.705 1.00 96.00 202 ILE A O 1
ATOM 1671 N N . GLY A 1 203 ? 18.948 9.487 -18.361 1.00 94.69 203 GLY A N 1
ATOM 1672 C CA . GLY A 1 203 ? 18.473 10.092 -17.108 1.00 94.69 203 GLY A CA 1
ATOM 1673 C C . GLY A 1 203 ? 17.179 9.492 -16.536 1.00 94.69 203 GLY A C 1
ATOM 1674 O O . GLY A 1 203 ? 16.646 10.000 -15.546 1.00 94.69 203 GLY A O 1
ATOM 1675 N N . ALA A 1 204 ? 16.682 8.400 -17.112 1.00 94.81 204 ALA A N 1
ATOM 1676 C CA . ALA A 1 204 ? 15.476 7.687 -16.709 1.00 94.81 204 ALA A CA 1
ATOM 1677 C C . ALA A 1 204 ? 15.770 6.589 -15.672 1.00 94.81 204 ALA A C 1
ATOM 1679 O O . ALA A 1 204 ? 15.600 5.406 -15.939 1.00 94.81 204 ALA A O 1
ATOM 1680 N N . GLN A 1 205 ? 16.225 6.957 -14.468 1.00 95.19 205 GLN A N 1
ATOM 1681 C CA . GLN A 1 205 ? 16.542 5.972 -13.420 1.00 95.19 205 GLN A CA 1
ATOM 1682 C C . GLN A 1 205 ? 15.345 5.037 -13.136 1.00 95.19 205 GLN A C 1
ATOM 1684 O O . GLN A 1 205 ? 14.333 5.518 -12.616 1.00 95.19 205 GLN A O 1
ATOM 1689 N N . PRO A 1 206 ? 15.449 3.715 -13.399 1.00 96.25 206 PRO A N 1
ATOM 1690 C CA . PRO A 1 206 ? 14.305 2.802 -13.306 1.00 96.25 206 PRO A CA 1
ATOM 1691 C C . PRO A 1 206 ? 13.632 2.803 -11.934 1.00 96.25 206 PRO A C 1
ATOM 1693 O O . PRO A 1 206 ? 12.406 2.826 -11.839 1.00 96.25 206 PRO A O 1
ATOM 1696 N N . LEU A 1 207 ? 14.436 2.863 -10.865 1.00 96.75 207 LEU A N 1
ATOM 1697 C CA . LEU A 1 207 ? 13.929 2.891 -9.497 1.00 96.75 207 LEU A CA 1
ATOM 1698 C C . LEU A 1 207 ? 13.072 4.132 -9.225 1.00 96.75 207 LEU A C 1
ATOM 1700 O O . LEU A 1 207 ? 12.057 4.038 -8.548 1.00 96.75 207 LEU A O 1
ATOM 1704 N N . ARG A 1 208 ? 13.431 5.298 -9.777 1.00 94.62 208 ARG A N 1
ATOM 1705 C CA . ARG A 1 208 ? 12.665 6.540 -9.584 1.00 94.62 208 ARG A CA 1
ATOM 1706 C C . ARG A 1 208 ? 11.244 6.425 -10.142 1.00 94.62 208 ARG A C 1
ATOM 1708 O O . ARG A 1 208 ? 10.325 7.025 -9.584 1.00 94.62 208 ARG A O 1
ATOM 1715 N N . ILE A 1 209 ? 11.080 5.661 -11.219 1.00 93.88 209 ILE A N 1
ATOM 1716 C CA . ILE A 1 209 ? 9.786 5.384 -11.843 1.00 93.88 209 ILE A CA 1
ATOM 1717 C C . ILE A 1 209 ? 9.009 4.377 -10.982 1.00 93.88 209 ILE A C 1
ATOM 1719 O O . ILE A 1 209 ? 7.912 4.683 -10.513 1.00 93.88 209 ILE A O 1
ATOM 1723 N N . SER A 1 210 ? 9.602 3.210 -10.700 1.00 96.12 210 SER A N 1
ATOM 1724 C CA . SER A 1 210 ? 8.918 2.112 -9.999 1.00 96.12 210 SER A CA 1
ATOM 1725 C C . SER A 1 210 ? 8.653 2.372 -8.515 1.00 96.12 210 SER A C 1
ATOM 1727 O O . SER A 1 210 ? 7.744 1.772 -7.937 1.00 96.12 210 SER A O 1
ATOM 1729 N N . PHE A 1 211 ? 9.395 3.287 -7.884 1.00 96.69 211 PHE A N 1
ATOM 1730 C CA . PHE A 1 211 ? 9.246 3.611 -6.465 1.00 96.69 211 PHE A CA 1
ATOM 1731 C C . PHE A 1 211 ? 7.812 4.007 -6.108 1.00 96.69 211 PHE A C 1
ATOM 1733 O O . PHE A 1 211 ? 7.265 3.531 -5.114 1.00 96.69 211 PHE A O 1
ATOM 1740 N N . LYS A 1 212 ? 7.166 4.831 -6.944 1.00 93.88 212 LYS A N 1
ATOM 1741 C CA . LYS A 1 2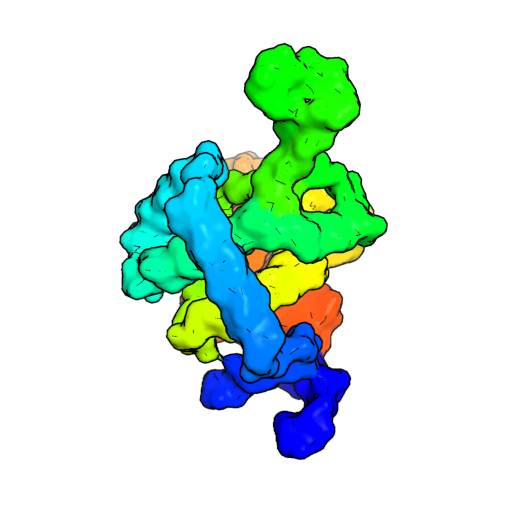12 ? 5.788 5.278 -6.693 1.00 93.88 212 LYS A CA 1
ATOM 1742 C C . LYS A 1 212 ? 4.788 4.119 -6.744 1.00 93.88 212 LYS A C 1
ATOM 1744 O O . LYS A 1 212 ? 3.811 4.140 -5.996 1.00 93.88 212 LYS A O 1
ATOM 1749 N N . TRP A 1 213 ? 5.043 3.115 -7.584 1.00 96.62 213 TRP A N 1
ATOM 1750 C CA . TRP A 1 213 ? 4.222 1.908 -7.669 1.00 96.62 213 TRP A CA 1
ATOM 1751 C C . TRP A 1 213 ? 4.365 1.080 -6.399 1.00 96.62 213 TRP A C 1
ATOM 1753 O O . TRP A 1 213 ? 3.365 0.746 -5.771 1.00 96.62 213 TRP A O 1
ATOM 1763 N N . MET A 1 214 ? 5.604 0.812 -5.974 1.00 97.69 214 MET A N 1
ATOM 1764 C CA . MET A 1 214 ? 5.878 0.000 -4.786 1.00 97.69 214 MET A CA 1
ATOM 1765 C C . MET A 1 214 ? 5.340 0.650 -3.512 1.00 97.69 214 MET A C 1
ATOM 1767 O O . MET A 1 214 ? 4.665 -0.024 -2.738 1.00 97.69 214 MET A O 1
ATOM 1771 N N . VAL A 1 215 ? 5.559 1.957 -3.317 1.00 96.81 215 VAL A N 1
ATOM 1772 C CA . VAL A 1 215 ? 5.042 2.666 -2.136 1.00 96.81 215 VAL A CA 1
ATOM 1773 C C . VAL A 1 215 ? 3.518 2.589 -2.084 1.00 96.81 215 VAL A C 1
ATOM 1775 O O . VAL A 1 215 ? 2.974 2.330 -1.021 1.00 96.81 215 VAL A O 1
ATOM 1778 N N . ARG A 1 216 ? 2.810 2.721 -3.212 1.00 95.50 216 ARG A N 1
ATOM 1779 C CA . ARG A 1 216 ? 1.339 2.606 -3.253 1.00 95.50 216 ARG A CA 1
ATOM 1780 C C . ARG A 1 216 ? 0.823 1.171 -3.388 1.00 95.50 216 ARG A C 1
ATOM 1782 O O . ARG A 1 216 ? -0.359 0.986 -3.661 1.00 95.50 216 ARG A O 1
ATOM 1789 N N . ALA A 1 217 ? 1.683 0.160 -3.239 1.00 97.75 217 ALA A N 1
ATOM 1790 C CA . ALA A 1 217 ? 1.342 -1.244 -3.478 1.00 97.75 217 ALA A CA 1
ATOM 1791 C C . ALA A 1 217 ? 0.597 -1.469 -4.817 1.00 97.75 217 ALA A C 1
ATOM 1793 O O . ALA A 1 217 ? -0.314 -2.289 -4.886 1.00 97.75 217 ALA A O 1
ATOM 1794 N N . PHE A 1 218 ? 0.985 -0.711 -5.853 1.00 97.31 218 PHE A N 1
ATOM 1795 C CA . PHE A 1 218 ? 0.394 -0.615 -7.198 1.00 97.31 218 PHE A CA 1
ATOM 1796 C C . PHE A 1 218 ? -1.027 -0.040 -7.297 1.00 97.31 218 PHE A C 1
ATOM 1798 O O . PHE A 1 218 ? -1.585 0.033 -8.393 1.00 97.31 218 PHE A O 1
ATOM 1805 N N . SER A 1 219 ? -1.605 0.444 -6.200 1.00 95.25 219 SER A N 1
ATOM 1806 C CA . SER A 1 219 ? -2.903 1.112 -6.250 1.00 95.25 219 SER A CA 1
ATOM 1807 C C . SER A 1 219 ? -2.832 2.419 -7.048 1.00 95.25 219 SER A C 1
ATOM 1809 O O . SER A 1 219 ? -1.957 3.258 -6.813 1.00 95.25 219 SER A O 1
ATOM 1811 N N . GLY A 1 220 ? -3.738 2.560 -8.021 1.00 91.56 220 GLY A N 1
ATOM 1812 C CA . GLY A 1 220 ? -3.744 3.642 -9.016 1.00 91.56 220 GLY A CA 1
ATOM 1813 C C . GLY A 1 220 ? -2.789 3.436 -10.200 1.00 91.56 220 GLY A C 1
ATOM 1814 O O . GLY A 1 220 ? -2.672 4.322 -11.037 1.00 91.56 220 GLY A O 1
ATOM 1815 N N . TYR A 1 221 ? -2.095 2.293 -10.275 1.00 92.38 221 TYR A N 1
ATOM 1816 C CA . TYR A 1 221 ? -1.212 1.936 -11.398 1.00 92.38 221 TYR A CA 1
ATOM 1817 C C . TYR A 1 221 ? -1.616 0.636 -12.101 1.00 92.38 221 TYR A C 1
ATOM 1819 O O . TYR A 1 221 ? -1.117 0.343 -13.182 1.00 92.38 221 TYR A O 1
ATOM 1827 N N . LEU A 1 222 ? -2.503 -0.152 -11.492 1.00 93.88 222 LEU A N 1
ATOM 1828 C CA . LEU A 1 222 ? -3.104 -1.345 -12.083 1.00 93.88 222 LEU A CA 1
ATOM 1829 C C . LEU A 1 222 ? -4.621 -1.208 -12.079 1.00 93.88 222 LEU A C 1
ATOM 1831 O O . LEU A 1 222 ? -5.190 -0.582 -11.180 1.00 93.88 222 LEU A O 1
ATOM 1835 N N . ALA A 1 223 ? -5.266 -1.878 -13.034 1.00 92.62 223 ALA A N 1
ATOM 1836 C CA . ALA A 1 223 ? -6.698 -2.123 -12.964 1.00 92.62 223 ALA A CA 1
ATOM 1837 C C . ALA A 1 223 ? -7.037 -2.880 -11.668 1.00 92.62 223 ALA A C 1
ATOM 1839 O O . ALA A 1 223 ? -6.246 -3.691 -11.172 1.00 92.62 223 ALA A O 1
ATOM 1840 N N . THR A 1 224 ? -8.205 -2.599 -11.091 1.00 92.00 224 THR A N 1
ATOM 1841 C CA . THR A 1 224 ? -8.575 -3.095 -9.759 1.00 92.00 224 THR A CA 1
ATOM 1842 C C . THR A 1 224 ? -8.542 -4.622 -9.665 1.00 92.00 224 THR A C 1
ATOM 1844 O O . THR A 1 224 ? -8.075 -5.169 -8.671 1.00 92.00 224 THR A O 1
ATOM 1847 N N . ASP A 1 225 ? -8.982 -5.336 -10.697 1.00 92.25 225 ASP A N 1
ATOM 1848 C CA . ASP A 1 225 ? -8.945 -6.800 -10.751 1.00 92.25 225 ASP A CA 1
ATOM 1849 C C . ASP A 1 225 ? -7.507 -7.349 -10.678 1.00 92.25 225 ASP A C 1
ATOM 1851 O O . ASP A 1 225 ? -7.227 -8.268 -9.903 1.00 92.25 225 ASP A O 1
ATOM 1855 N N . GLN A 1 226 ? -6.573 -6.738 -11.410 1.00 94.81 226 GLN A N 1
ATOM 1856 C CA . GLN A 1 226 ? -5.150 -7.087 -11.378 1.00 94.81 226 GLN A CA 1
ATOM 1857 C C . GLN A 1 226 ? -4.504 -6.740 -10.032 1.00 94.81 226 GLN A C 1
ATOM 1859 O O . GLN A 1 226 ? -3.704 -7.515 -9.501 1.00 94.81 226 GLN A O 1
ATOM 1864 N N . LEU A 1 227 ? -4.877 -5.598 -9.453 1.00 96.25 227 LEU A N 1
ATOM 1865 C CA . LEU A 1 227 ? -4.410 -5.161 -8.141 1.00 96.25 227 LEU A CA 1
ATOM 1866 C C . LEU A 1 227 ? -4.847 -6.124 -7.032 1.00 96.25 227 LEU A C 1
ATOM 1868 O O . LEU A 1 227 ? -4.040 -6.509 -6.187 1.00 96.25 227 LEU A O 1
ATOM 1872 N N . LEU A 1 228 ? -6.103 -6.571 -7.053 1.00 96.50 228 LEU A N 1
ATOM 1873 C CA . LEU A 1 228 ? -6.608 -7.532 -6.074 1.00 96.50 228 LEU A CA 1
ATOM 1874 C C . LEU A 1 228 ? -5.908 -8.894 -6.198 1.00 96.50 228 LEU A C 1
ATOM 1876 O O . LEU A 1 228 ? -5.622 -9.521 -5.183 1.00 96.50 228 LEU A O 1
ATOM 1880 N N . LEU A 1 229 ? -5.539 -9.324 -7.408 1.00 96.75 229 LEU A N 1
ATOM 1881 C CA . LEU A 1 229 ? -4.705 -10.518 -7.609 1.00 96.75 229 LEU A CA 1
ATOM 1882 C C . LEU A 1 229 ? -3.274 -10.347 -7.076 1.00 96.75 229 LEU A C 1
ATOM 1884 O O . LEU A 1 229 ? -2.649 -11.321 -6.640 1.00 96.75 229 LEU A O 1
ATOM 1888 N N . LEU A 1 230 ? -2.720 -9.136 -7.127 1.00 97.62 230 LEU A N 1
ATOM 1889 C CA . LEU A 1 230 ? -1.438 -8.833 -6.495 1.00 97.62 230 LEU A CA 1
ATOM 1890 C C . LEU A 1 230 ? -1.558 -8.914 -4.969 1.00 97.62 230 LEU A C 1
ATOM 1892 O O . LEU A 1 230 ? -0.703 -9.510 -4.316 1.00 97.62 230 LEU A O 1
ATOM 1896 N N . TRP A 1 231 ? -2.630 -8.371 -4.397 1.00 98.12 231 TRP A N 1
ATOM 1897 C CA . TRP A 1 231 ? -2.851 -8.386 -2.950 1.00 98.12 231 TRP A CA 1
ATOM 1898 C C . TRP A 1 231 ? -3.226 -9.779 -2.416 1.00 98.12 231 TRP A C 1
ATOM 1900 O O . TRP A 1 231 ? -2.785 -10.127 -1.320 1.00 98.12 231 TRP A O 1
ATOM 1910 N N . ASP A 1 232 ? -3.883 -10.628 -3.220 1.00 97.88 232 ASP A N 1
ATOM 1911 C CA . ASP A 1 232 ? -4.030 -12.069 -2.944 1.00 97.88 232 ASP A CA 1
ATOM 1912 C C . ASP A 1 232 ? -2.649 -12.703 -2.664 1.00 97.88 232 ASP A C 1
ATOM 1914 O O . ASP A 1 232 ? -2.479 -13.465 -1.710 1.00 97.88 232 ASP A O 1
ATOM 1918 N N . ARG A 1 233 ? -1.626 -12.343 -3.456 1.00 97.81 233 ARG A N 1
ATOM 1919 C CA . ARG A 1 233 ? -0.251 -12.850 -3.299 1.00 97.81 233 ARG A CA 1
ATOM 1920 C C . ARG A 1 233 ? 0.467 -12.247 -2.097 1.00 97.81 233 ARG A C 1
ATOM 1922 O O . ARG A 1 233 ? 1.208 -12.975 -1.443 1.00 97.81 233 ARG A O 1
ATOM 1929 N N . ILE A 1 234 ? 0.239 -10.971 -1.773 1.00 98.25 234 ILE A N 1
ATOM 1930 C CA . ILE A 1 234 ? 0.787 -10.360 -0.547 1.00 98.25 234 ILE A CA 1
ATOM 1931 C C . ILE A 1 234 ? 0.310 -11.146 0.675 1.00 98.25 234 ILE A C 1
ATOM 1933 O O . ILE A 1 234 ? 1.128 -11.576 1.488 1.00 98.25 234 ILE A O 1
ATOM 1937 N N . LEU A 1 235 ? -0.998 -11.401 0.760 1.00 98.06 235 LEU A N 1
ATOM 1938 C CA . LEU A 1 235 ? -1.592 -12.183 1.840 1.00 98.06 235 LEU A CA 1
ATOM 1939 C C . LEU A 1 235 ? -1.115 -13.635 1.824 1.00 98.06 235 LEU A C 1
ATOM 1941 O O . LEU A 1 235 ? -0.735 -14.164 2.868 1.00 98.06 235 LEU A O 1
ATOM 1945 N N . GLY A 1 236 ? -1.081 -14.263 0.647 1.00 97.38 236 GLY A N 1
ATOM 1946 C CA . GLY A 1 236 ? -0.713 -15.668 0.491 1.00 97.38 236 GLY A CA 1
ATOM 1947 C C . GLY A 1 236 ? 0.743 -15.980 0.830 1.00 97.38 236 GLY A C 1
ATOM 1948 O O . GLY A 1 236 ? 1.043 -17.007 1.445 1.00 97.38 236 GLY A O 1
ATOM 1949 N N . TYR A 1 237 ? 1.668 -15.105 0.440 1.00 97.06 237 TYR A N 1
ATOM 1950 C CA . TYR A 1 237 ? 3.088 -15.244 0.770 1.00 97.06 237 TYR A CA 1
ATOM 1951 C C . TYR A 1 237 ? 3.470 -14.568 2.084 1.00 97.06 237 TYR A C 1
ATOM 1953 O O . TYR A 1 237 ? 4.581 -14.789 2.559 1.00 97.06 237 TYR A O 1
ATOM 1961 N N . ASN A 1 238 ? 2.571 -13.775 2.672 1.00 97.19 238 ASN A N 1
ATOM 1962 C CA . ASN A 1 238 ? 2.852 -12.939 3.835 1.00 97.19 238 ASN A CA 1
ATOM 1963 C C . ASN A 1 238 ? 4.090 -12.042 3.619 1.00 97.19 238 ASN A C 1
ATOM 1965 O O . ASN A 1 238 ? 4.944 -11.913 4.495 1.00 97.19 238 ASN A O 1
ATOM 1969 N N . SER A 1 239 ? 4.229 -11.475 2.416 1.00 97.44 239 SER A N 1
ATOM 1970 C CA . SER A 1 239 ? 5.413 -10.714 2.000 1.00 97.44 239 SER A CA 1
ATOM 1971 C C . SER A 1 239 ? 5.067 -9.653 0.958 1.00 97.44 239 SER A C 1
ATOM 1973 O O . SER A 1 239 ? 4.195 -9.847 0.113 1.00 97.44 239 SER A O 1
ATOM 1975 N N . LEU A 1 240 ? 5.800 -8.537 0.990 1.00 98.44 240 LEU A N 1
ATOM 1976 C CA . LEU A 1 240 ? 5.701 -7.456 0.002 1.00 98.44 240 LEU A CA 1
ATOM 1977 C C . LEU A 1 240 ? 6.724 -7.572 -1.137 1.00 98.44 240 LEU A C 1
ATOM 1979 O O . LEU A 1 240 ? 6.702 -6.754 -2.052 1.00 98.44 240 LEU A O 1
ATOM 1983 N N . GLU A 1 241 ? 7.603 -8.578 -1.126 1.00 98.19 241 GLU A N 1
ATOM 1984 C CA . GLU A 1 241 ? 8.638 -8.764 -2.163 1.00 98.19 241 GLU A CA 1
ATOM 1985 C C . GLU A 1 241 ? 8.052 -8.885 -3.574 1.00 98.19 241 GLU A C 1
ATOM 1987 O O . GLU A 1 241 ? 8.661 -8.438 -4.548 1.00 98.19 241 GLU A O 1
ATOM 1992 N N . ILE A 1 242 ? 6.820 -9.395 -3.679 1.00 97.94 242 ILE A N 1
ATOM 1993 C CA . ILE A 1 242 ? 6.090 -9.496 -4.944 1.00 97.94 242 ILE A CA 1
ATOM 1994 C C . ILE A 1 242 ? 5.908 -8.138 -5.639 1.00 97.94 242 ILE A C 1
ATOM 1996 O O . ILE A 1 242 ? 5.831 -8.095 -6.864 1.00 97.94 242 ILE A O 1
ATOM 2000 N N . LEU A 1 243 ? 5.897 -7.025 -4.893 1.00 98.56 243 LEU A N 1
ATOM 2001 C CA . LEU A 1 243 ? 5.810 -5.678 -5.463 1.00 98.56 243 LEU A CA 1
ATOM 2002 C C . LEU A 1 243 ? 7.052 -5.342 -6.300 1.00 98.56 243 LEU A C 1
ATOM 2004 O O . LEU A 1 243 ? 6.929 -4.834 -7.414 1.00 98.56 243 LEU A O 1
ATOM 2008 N N . ALA A 1 244 ? 8.245 -5.658 -5.791 1.00 98.56 244 ALA A N 1
ATOM 2009 C CA . ALA A 1 244 ? 9.503 -5.428 -6.499 1.00 98.56 244 ALA A CA 1
ATOM 2010 C C . ALA A 1 244 ? 9.642 -6.359 -7.713 1.00 98.56 244 ALA A C 1
ATOM 2012 O O . ALA A 1 244 ? 10.072 -5.928 -8.785 1.00 98.56 244 ALA A O 1
ATOM 2013 N N . VAL A 1 245 ? 9.218 -7.619 -7.561 1.00 98.31 245 VAL A N 1
ATOM 2014 C CA . VAL A 1 245 ? 9.196 -8.601 -8.654 1.00 98.31 245 VAL A CA 1
ATOM 2015 C C . VAL A 1 245 ? 8.261 -8.147 -9.773 1.00 98.31 245 VAL A C 1
ATOM 2017 O O . VAL A 1 245 ? 8.660 -8.154 -10.936 1.00 98.31 245 VAL A O 1
ATOM 2020 N N . LEU A 1 246 ? 7.043 -7.706 -9.439 1.00 98.38 246 LEU A N 1
ATOM 2021 C CA . LEU A 1 246 ? 6.098 -7.198 -10.430 1.00 98.38 246 LEU A CA 1
ATOM 2022 C C . LEU A 1 246 ? 6.642 -5.952 -11.129 1.00 98.38 246 LEU A C 1
ATOM 2024 O O . LEU A 1 246 ? 6.572 -5.870 -12.352 1.00 98.38 246 LEU A O 1
ATOM 2028 N N . ALA A 1 247 ? 7.233 -5.014 -10.383 1.00 98.25 247 ALA A N 1
ATOM 2029 C CA . ALA A 1 247 ? 7.862 -3.840 -10.976 1.00 98.25 247 ALA A CA 1
ATOM 2030 C C . ALA A 1 247 ? 8.929 -4.242 -12.006 1.00 98.25 247 ALA A C 1
ATOM 2032 O O . ALA A 1 247 ? 8.885 -3.771 -13.139 1.00 98.25 247 ALA A O 1
ATOM 2033 N N . ALA A 1 248 ? 9.840 -5.158 -11.665 1.00 98.38 248 ALA A N 1
ATOM 2034 C CA . ALA A 1 248 ? 10.855 -5.644 -12.603 1.00 98.38 248 ALA A CA 1
ATOM 2035 C C . ALA A 1 248 ? 10.232 -6.359 -13.818 1.00 98.38 248 ALA A C 1
ATOM 2037 O O . ALA A 1 248 ? 10.687 -6.168 -14.947 1.00 98.38 248 ALA A O 1
ATOM 2038 N N . ALA A 1 249 ? 9.160 -7.130 -13.612 1.00 97.88 249 ALA A N 1
ATOM 2039 C CA . ALA A 1 249 ? 8.439 -7.809 -14.686 1.00 97.88 249 ALA A CA 1
ATOM 2040 C C . ALA A 1 249 ? 7.768 -6.830 -15.666 1.00 97.88 249 ALA A C 1
ATOM 2042 O O . ALA A 1 249 ? 7.781 -7.084 -16.868 1.00 97.88 249 ALA A O 1
ATOM 2043 N N . VAL A 1 250 ? 7.245 -5.691 -15.194 1.00 97.56 250 VAL A N 1
ATOM 2044 C CA . VAL A 1 250 ? 6.700 -4.631 -16.066 1.00 97.56 250 VAL A CA 1
ATOM 2045 C C . VAL A 1 250 ? 7.796 -4.047 -16.963 1.00 97.56 250 VAL A C 1
ATOM 2047 O O . VAL A 1 250 ? 7.596 -3.924 -18.172 1.00 97.56 250 VAL A O 1
ATOM 2050 N N . PHE A 1 251 ? 8.983 -3.765 -16.410 1.00 97.88 251 PHE A N 1
ATOM 2051 C CA . PHE A 1 251 ? 10.137 -3.330 -17.211 1.00 97.88 251 PHE A CA 1
ATOM 2052 C C . PHE A 1 251 ? 10.550 -4.390 -18.236 1.00 97.88 251 PHE A C 1
ATOM 2054 O O . PHE A 1 251 ? 10.822 -4.052 -19.385 1.00 97.88 251 PHE A O 1
ATOM 2061 N N . ALA A 1 252 ? 10.556 -5.667 -17.847 1.00 97.81 252 ALA A N 1
ATOM 2062 C CA . ALA A 1 252 ? 10.858 -6.769 -18.756 1.00 97.81 252 ALA A CA 1
ATOM 2063 C C . ALA A 1 252 ? 9.853 -6.870 -19.903 1.00 97.81 252 ALA A C 1
ATOM 2065 O O . ALA A 1 252 ? 10.240 -7.003 -21.063 1.00 97.81 252 ALA A O 1
ATOM 2066 N N . PHE A 1 253 ? 8.567 -6.750 -19.589 1.00 97.06 253 PHE A N 1
ATOM 2067 C CA . PHE A 1 253 ? 7.495 -6.802 -20.572 1.00 97.06 253 PHE A CA 1
ATOM 2068 C C . PHE A 1 253 ? 7.569 -5.646 -21.580 1.00 97.06 253 PHE A C 1
ATOM 2070 O O . PHE A 1 253 ? 7.293 -5.833 -22.763 1.00 97.06 253 PHE A O 1
ATOM 2077 N N . ARG A 1 254 ? 7.981 -4.455 -21.130 1.00 96.69 254 ARG A N 1
ATOM 2078 C CA . ARG A 1 254 ? 8.119 -3.252 -21.968 1.00 96.69 254 ARG A CA 1
ATOM 2079 C C . ARG A 1 254 ? 9.531 -3.039 -22.519 1.00 96.69 254 ARG A C 1
ATOM 2081 O O . ARG A 1 254 ? 9.779 -2.006 -23.134 1.00 96.69 254 ARG A O 1
ATOM 2088 N N . ALA A 1 255 ? 10.446 -3.992 -22.335 1.00 96.38 255 ALA A N 1
ATOM 2089 C CA . ALA A 1 255 ? 11.872 -3.791 -22.586 1.00 96.38 255 ALA A CA 1
ATOM 2090 C C . ALA A 1 255 ? 12.181 -3.328 -24.016 1.00 96.38 255 ALA A C 1
ATOM 2092 O O . ALA A 1 255 ? 12.966 -2.402 -24.187 1.00 96.38 255 ALA A O 1
ATOM 2093 N N . VAL A 1 256 ? 11.537 -3.923 -25.028 1.00 96.19 256 VAL A N 1
ATOM 2094 C CA . VAL A 1 256 ? 11.751 -3.556 -26.441 1.00 96.19 256 VAL A CA 1
ATOM 2095 C C . VAL A 1 256 ? 11.416 -2.082 -26.674 1.00 96.19 256 VAL A C 1
ATOM 2097 O O . VAL A 1 256 ? 12.266 -1.335 -27.142 1.00 96.19 256 VAL A O 1
ATOM 2100 N N . ASN A 1 257 ? 10.229 -1.642 -26.248 1.00 95.94 257 ASN A N 1
ATOM 2101 C CA . ASN A 1 257 ? 9.803 -0.249 -26.390 1.00 95.94 257 ASN A CA 1
ATOM 2102 C C . ASN A 1 257 ? 10.719 0.699 -25.602 1.00 95.94 257 ASN A C 1
ATOM 2104 O O . ASN A 1 257 ? 11.073 1.771 -26.078 1.00 95.94 257 ASN A O 1
ATOM 2108 N N . LEU A 1 258 ? 11.130 0.301 -24.395 1.00 96.25 258 LEU A N 1
ATOM 2109 C CA . LEU A 1 258 ? 11.991 1.119 -23.541 1.00 96.25 258 LEU A CA 1
ATOM 2110 C C . LEU A 1 258 ? 13.425 1.250 -24.067 1.00 96.25 258 LEU A C 1
ATOM 2112 O O . LEU A 1 258 ? 14.089 2.226 -23.735 1.00 96.25 258 LEU A O 1
ATOM 2116 N N . MET A 1 259 ? 13.909 0.318 -24.888 1.00 96.56 259 MET A N 1
ATOM 2117 C CA . MET A 1 259 ? 15.209 0.458 -25.554 1.00 96.56 259 MET A CA 1
ATOM 2118 C C . MET A 1 259 ? 15.195 1.522 -26.659 1.00 96.56 259 MET A C 1
ATOM 2120 O O . MET A 1 259 ? 16.249 2.033 -27.025 1.00 96.56 259 MET A O 1
ATOM 2124 N N . GLU A 1 260 ? 14.021 1.881 -27.178 1.00 96.00 260 GLU A N 1
ATOM 2125 C CA . GLU A 1 260 ? 13.874 2.873 -28.251 1.00 96.00 260 GLU A CA 1
ATOM 2126 C C . GLU A 1 260 ? 13.698 4.305 -27.720 1.00 96.00 260 GLU A C 1
ATOM 2128 O O . GLU A 1 260 ? 13.839 5.275 -28.468 1.00 96.00 260 GLU A O 1
ATOM 2133 N N . VAL A 1 261 ? 13.405 4.470 -26.426 1.00 95.81 261 VAL A N 1
ATOM 2134 C CA . VAL A 1 261 ? 13.182 5.795 -25.834 1.00 95.81 261 VAL A CA 1
ATOM 2135 C C . VAL A 1 261 ? 14.495 6.542 -25.611 1.00 95.81 261 VAL A C 1
ATOM 2137 O O . VAL A 1 261 ? 15.510 5.963 -25.236 1.00 95.81 261 VAL A O 1
ATOM 2140 N N . THR A 1 262 ? 14.463 7.862 -25.782 1.00 95.12 262 THR A N 1
ATOM 2141 C CA . THR A 1 262 ? 15.649 8.732 -25.673 1.00 95.12 262 THR A CA 1
ATOM 2142 C C . THR A 1 262 ? 15.536 9.783 -24.566 1.00 95.12 262 THR A C 1
ATOM 2144 O O . THR A 1 262 ? 16.412 10.631 -24.418 1.00 95.12 262 THR A O 1
ATOM 2147 N N . SER A 1 263 ? 14.459 9.755 -23.775 1.00 93.88 263 SER A N 1
ATOM 2148 C CA . SER A 1 263 ? 14.243 10.680 -22.659 1.00 93.88 263 SER A CA 1
ATOM 2149 C C . SER A 1 263 ? 13.436 10.043 -21.528 1.00 93.88 263 SER A C 1
ATOM 2151 O O . SER A 1 263 ? 12.678 9.097 -21.750 1.00 93.88 263 SER A O 1
ATOM 2153 N N . LEU A 1 264 ? 13.543 10.614 -20.322 1.00 92.38 264 LEU A N 1
ATOM 2154 C CA . LEU A 1 264 ? 12.731 10.228 -19.162 1.00 92.38 264 LEU A CA 1
ATOM 2155 C C . LEU A 1 264 ? 11.224 10.292 -19.450 1.00 92.38 264 LEU A C 1
ATOM 2157 O O . LEU A 1 264 ? 10.516 9.343 -19.138 1.00 92.38 264 LEU A O 1
ATOM 2161 N N . ALA A 1 265 ? 10.741 11.365 -20.081 1.00 93.06 265 ALA A N 1
ATOM 2162 C CA . ALA A 1 265 ? 9.314 11.518 -20.373 1.00 93.06 265 ALA A CA 1
ATOM 2163 C C . ALA A 1 265 ? 8.796 10.409 -21.308 1.00 93.06 265 ALA A C 1
ATOM 2165 O O . ALA A 1 265 ? 7.729 9.846 -21.079 1.00 93.06 265 ALA A O 1
ATOM 2166 N N . ALA A 1 266 ? 9.576 10.045 -22.333 1.00 92.44 266 ALA A N 1
ATOM 2167 C CA . ALA A 1 266 ? 9.225 8.947 -23.231 1.00 92.44 266 ALA A CA 1
ATOM 2168 C C . ALA A 1 266 ? 9.246 7.584 -22.517 1.00 92.44 266 ALA A C 1
ATOM 2170 O O . ALA A 1 266 ? 8.388 6.743 -22.789 1.00 92.44 266 ALA A O 1
ATOM 2171 N N . ALA A 1 267 ? 10.180 7.374 -21.581 1.00 92.69 267 ALA A N 1
ATOM 2172 C CA . ALA A 1 267 ? 10.225 6.168 -20.757 1.00 92.69 267 ALA A CA 1
ATOM 2173 C C . ALA A 1 267 ? 8.995 6.052 -19.839 1.00 92.69 267 ALA A C 1
ATOM 2175 O O . ALA A 1 267 ? 8.387 4.987 -19.774 1.00 92.69 267 ALA A O 1
ATOM 2176 N N . GLU A 1 268 ? 8.590 7.143 -19.178 1.00 90.12 268 GLU A N 1
ATOM 2177 C CA . GLU A 1 268 ? 7.403 7.178 -18.308 1.00 90.12 268 GLU A CA 1
ATOM 2178 C C . GLU A 1 268 ? 6.109 6.881 -19.081 1.00 90.12 268 GLU A C 1
ATOM 2180 O O . GLU A 1 268 ? 5.248 6.154 -18.587 1.00 90.12 268 GLU A O 1
ATOM 2185 N N . VAL A 1 269 ? 5.986 7.375 -20.317 1.00 90.56 269 VAL A N 1
ATOM 2186 C CA . VAL A 1 269 ? 4.834 7.073 -21.183 1.00 90.56 269 VAL A CA 1
ATOM 2187 C C . VAL A 1 269 ? 4.869 5.630 -21.684 1.00 90.56 269 VAL A C 1
ATOM 2189 O O . VAL A 1 269 ? 3.844 4.963 -21.681 1.00 90.56 269 VAL A O 1
ATOM 2192 N N . SER A 1 270 ? 6.035 5.129 -22.097 1.00 88.38 270 SER A N 1
ATOM 2193 C CA . SER A 1 270 ? 6.157 3.787 -22.690 1.00 88.38 270 SER A CA 1
ATOM 2194 C C . SER A 1 270 ? 5.970 2.652 -21.683 1.00 88.38 270 SER A C 1
ATOM 2196 O O . SER A 1 270 ? 5.748 1.505 -22.081 1.00 88.38 270 SER A O 1
ATOM 2198 N N . ILE A 1 271 ? 6.118 2.957 -20.392 1.00 87.69 271 ILE A N 1
ATOM 2199 C CA . ILE A 1 271 ? 6.005 1.981 -19.312 1.00 87.69 271 ILE A CA 1
ATOM 2200 C C . ILE A 1 271 ? 4.636 1.962 -18.630 1.00 87.69 271 ILE A C 1
ATOM 2202 O O . ILE A 1 271 ? 4.310 0.956 -17.998 1.00 87.69 271 ILE A O 1
ATOM 2206 N N . SER A 1 272 ? 3.878 3.057 -18.751 1.00 74.62 272 SER A N 1
ATOM 2207 C CA . SER A 1 272 ? 2.491 3.156 -18.283 1.00 74.62 272 SER A CA 1
ATOM 2208 C C . SER A 1 272 ? 1.558 2.315 -19.161 1.00 74.62 272 SER A C 1
ATOM 2210 O O . SER A 1 272 ? 0.549 1.822 -18.620 1.00 74.62 272 SER A O 1
#

Sequence (272 aa):
VLAEQDSAAAQQYVRQGCPTALRADLWALILNISNQPEDILYYEQLKSNVIQHDLLVDSLIYKDVKLTASNDDYYFVFEDYLYQVLLCFSRDTS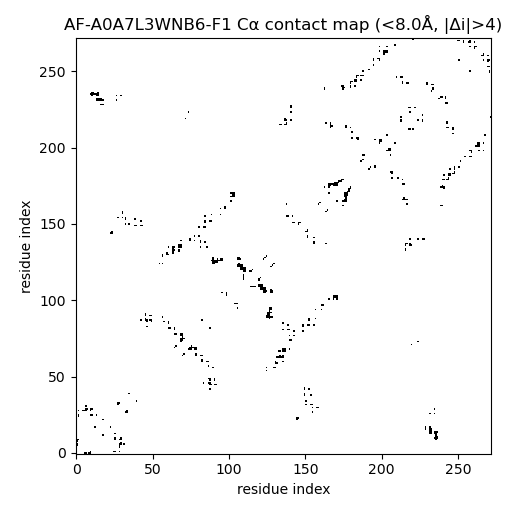VLEHFTYSSATPPKSYIRGKLGMEEYAVFYPPNGVIPFHGFSMYVAPLCFLYHEPSKLYQIFREMYVRFFFRLHSISSHPSGIVSLCLLFETLLQTHLPQLFYHLREIGAQPLRISFKWMVRAFSGYLATDQLLLLWDRILGYNSLEILAVLAAAVFAFRAVNLMEVTSLAAAEVSIS

Mean predicted aligned error: 4.15 Å

Radius of gyration: 20.04 Å; Cα contacts (8 Å, |Δi|>4): 366; chains: 1; bounding box: 43×52×59 Å

Nearest PDB structures (foldseek):
  4nc6-assembly1_A  TM=7.783E-01  e=2.548E-05  Homo sapiens
  3hzj-assembly2_B  TM=7.832E-01  e=1.080E-04  Homo sapiens
  2qfz-assembly2_B  TM=6.795E-01  e=1.051E-03  Homo sapiens
  5tub-assembly2_B  TM=5.903E-01  e=6.495E-04  Squalomorphii
  6d0s-assembly1_A  TM=6.562E-01  e=1.023E-02  Homo sapiens

pLDDT: mean 94.51, std 4.61, range [74.62, 98.62]

Secondary structure (DSSP, 8-state):
-GGGT-HHHHHHHHTT---HHHHHHHHHHHHT----HHHHHHHHHHHHHHHH---HHHHHHHHHHHHTGGGSTTTGGGHHHHHHHHHHHHH-GGGGGGGGGSSS---EEE-TT-TT-GGGEEESSTTS----TTGGGGTGGGGGT--SHHHHHHHHHHHHHHTGGGGSS--S-TTSHHHHHHHHHHHHHHH-HHHHHHHHHTT--HHHHHHHHHHTTTTTTS-HHHHHHHHHHHHHHT-SHHHHHHHHHHHHHTHHHHHH--SHHHHHHHH-

Organism: NCBI:txid2478892

Solvent-accessible surface area (backbone atoms only — not comparable to full-atom values): 14953 Å² total; per-residue (Å²): 78,82,94,69,70,36,34,68,57,35,21,59,53,23,51,81,40,68,60,78,93,51,41,54,61,45,50,28,43,55,69,71,55,69,96,44,71,68,57,46,53,51,42,53,50,32,46,50,47,50,76,76,46,89,52,78,65,51,61,52,50,56,51,30,36,58,73,38,40,55,70,33,96,84,36,41,88,44,54,70,58,50,50,66,31,54,52,27,50,38,58,35,52,74,56,44,60,45,44,80,82,42,78,55,77,64,41,66,41,51,49,91,95,35,77,92,42,74,94,43,54,40,60,46,39,50,19,33,58,80,85,54,91,55,53,56,44,71,46,53,70,47,56,82,65,35,88,48,65,54,59,37,34,51,53,46,52,51,49,32,67,78,48,54,55,29,38,82,35,77,43,91,45,72,54,9,38,58,38,27,51,52,50,23,51,50,52,34,49,72,77,38,42,68,55,50,51,53,32,46,75,43,66,32,48,66,63,74,62,46,46,62,36,47,52,37,71,34,48,92,75,48,59,66,71,62,40,51,46,50,48,28,30,30,60,27,66,72,41,52,51,62,48,23,52,50,50,38,48,52,51,61,75,32,40,73,66,54,66,70,46,78,38,40,70,51,39,56,61,66,69,106